Protein AF-A0A9W4JZI4-F1 (afdb_monomer_lite)

Structure (mmCIF, N/CA/C/O backbone):
data_AF-A0A9W4JZI4-F1
#
_entry.id   AF-A0A9W4JZI4-F1
#
loop_
_atom_site.group_PDB
_atom_site.id
_atom_site.type_symbol
_atom_site.label_atom_id
_atom_site.label_alt_id
_atom_site.label_comp_id
_atom_site.label_asym_id
_atom_site.label_entity_id
_atom_site.label_seq_id
_atom_site.pdbx_PDB_ins_code
_atom_site.Cartn_x
_atom_site.Cartn_y
_atom_site.Cartn_z
_atom_site.occupancy
_atom_site.B_iso_or_equiv
_atom_site.auth_seq_id
_atom_site.auth_comp_id
_atom_site.auth_asym_id
_atom_site.auth_atom_id
_atom_site.pdbx_PDB_model_num
ATOM 1 N N . MET A 1 1 ? 18.881 -7.314 -29.184 1.00 77.44 1 MET A N 1
ATOM 2 C CA . MET A 1 1 ? 19.428 -5.938 -29.245 1.00 77.44 1 MET A CA 1
ATOM 3 C C . MET A 1 1 ? 20.879 -6.029 -29.672 1.00 77.44 1 MET A C 1
ATOM 5 O O . MET A 1 1 ? 21.541 -6.970 -29.258 1.00 77.44 1 MET A O 1
ATOM 9 N N . LEU A 1 2 ? 21.345 -5.110 -30.515 1.00 84.25 2 LEU A N 1
ATOM 10 C CA . LEU A 1 2 ? 22.731 -5.062 -30.984 1.00 84.25 2 LEU A CA 1
ATOM 11 C C . LEU A 1 2 ? 23.360 -3.757 -30.515 1.00 84.25 2 LEU A C 1
ATOM 13 O O . LEU A 1 2 ? 22.914 -2.686 -30.924 1.00 84.25 2 LEU A O 1
ATOM 17 N N . THR A 1 3 ? 24.380 -3.853 -29.667 1.00 86.38 3 THR A N 1
ATOM 18 C CA . THR A 1 3 ? 25.113 -2.674 -29.211 1.00 86.38 3 THR A CA 1
ATOM 19 C C . THR A 1 3 ? 26.111 -2.235 -30.276 1.00 86.38 3 THR A C 1
ATOM 21 O O . THR A 1 3 ? 26.924 -3.038 -30.732 1.00 86.38 3 THR A O 1
ATOM 24 N N . ILE A 1 4 ? 26.061 -0.964 -30.666 1.00 88.75 4 ILE A N 1
ATOM 25 C CA . ILE A 1 4 ? 27.005 -0.335 -31.592 1.00 88.75 4 ILE A CA 1
ATOM 26 C C . ILE A 1 4 ? 27.719 0.847 -30.929 1.00 88.75 4 ILE A C 1
ATOM 28 O O . ILE A 1 4 ? 27.282 1.368 -29.897 1.00 88.75 4 ILE A O 1
ATOM 32 N N . SER A 1 5 ? 28.843 1.261 -31.520 1.00 88.19 5 SER A N 1
ATOM 33 C CA . SER A 1 5 ? 29.618 2.401 -31.029 1.00 88.19 5 SER A CA 1
ATOM 34 C C . SER A 1 5 ? 28.787 3.690 -31.057 1.00 88.19 5 SER A C 1
ATOM 36 O O . SER A 1 5 ? 27.890 3.841 -31.890 1.00 88.19 5 SER A O 1
ATOM 38 N N . VAL A 1 6 ? 29.094 4.636 -30.165 1.00 85.12 6 VAL A N 1
ATOM 39 C CA . VAL A 1 6 ? 28.392 5.933 -30.095 1.00 85.12 6 VAL A CA 1
ATOM 40 C C . VAL A 1 6 ? 28.489 6.682 -31.428 1.00 85.12 6 VAL A C 1
ATOM 42 O O . VAL A 1 6 ? 27.505 7.241 -31.903 1.00 85.12 6 VAL A O 1
ATOM 45 N N . ILE A 1 7 ? 29.659 6.635 -32.073 1.00 85.81 7 ILE A N 1
ATOM 46 C CA . ILE A 1 7 ? 29.917 7.305 -33.354 1.00 85.81 7 ILE A CA 1
ATOM 47 C C . ILE A 1 7 ? 29.033 6.720 -34.464 1.00 85.81 7 ILE A C 1
ATOM 49 O O . ILE A 1 7 ? 28.428 7.470 -35.229 1.00 85.81 7 ILE A O 1
ATOM 53 N N . ASP A 1 8 ? 28.936 5.392 -34.546 1.00 85.38 8 ASP A N 1
ATOM 54 C CA . ASP A 1 8 ? 28.124 4.715 -35.564 1.00 85.38 8 ASP A CA 1
ATOM 55 C C . ASP A 1 8 ? 26.621 4.871 -35.297 1.00 85.38 8 ASP A C 1
ATOM 57 O O . ASP A 1 8 ? 25.830 4.940 -36.240 1.00 85.38 8 ASP A O 1
ATOM 61 N N . TYR A 1 9 ? 26.229 4.953 -34.020 1.00 85.00 9 TYR A N 1
ATOM 62 C CA . TYR A 1 9 ? 24.849 5.200 -33.603 1.00 85.00 9 TYR A CA 1
ATOM 63 C C . TYR A 1 9 ? 24.380 6.598 -34.008 1.00 85.00 9 TYR A C 1
ATOM 65 O O . TYR A 1 9 ? 23.347 6.720 -34.662 1.00 85.00 9 TYR A O 1
ATOM 73 N N . ILE A 1 10 ? 25.183 7.627 -33.718 1.00 84.88 10 ILE A N 1
ATOM 74 C CA . ILE A 1 10 ? 24.900 9.016 -34.113 1.00 84.88 10 ILE A CA 1
ATOM 75 C C . ILE A 1 10 ? 24.841 9.146 -35.641 1.00 84.88 10 ILE A C 1
ATOM 77 O O . ILE A 1 10 ? 23.943 9.774 -36.191 1.00 84.88 10 ILE A O 1
ATOM 81 N N . ARG A 1 11 ? 25.761 8.493 -36.362 1.00 85.44 11 ARG A N 1
ATOM 82 C CA . ARG A 1 11 ? 25.791 8.507 -37.837 1.00 85.44 11 ARG A CA 1
ATOM 83 C C . ARG A 1 11 ? 24.707 7.647 -38.494 1.00 85.44 11 ARG A C 1
ATOM 85 O O . ARG A 1 11 ? 24.582 7.688 -39.718 1.00 85.44 11 ARG A O 1
ATOM 92 N N . GLN A 1 12 ? 23.987 6.830 -37.719 1.00 78.38 12 GLN A N 1
ATOM 93 C CA . GLN A 1 12 ? 23.016 5.830 -38.184 1.00 78.38 12 GLN A CA 1
ATOM 94 C C . GLN A 1 12 ? 23.553 4.891 -39.282 1.00 78.38 12 GLN A C 1
ATOM 96 O O . GLN A 1 12 ? 22.800 4.372 -40.109 1.00 78.38 12 GLN A O 1
ATOM 101 N N . LYS A 1 13 ? 24.871 4.659 -39.315 1.00 80.62 13 LYS A N 1
ATOM 102 C CA . LYS A 1 13 ? 25.545 3.857 -40.344 1.00 80.62 13 LYS A CA 1
ATOM 103 C C . LYS A 1 13 ? 26.571 2.947 -39.693 1.00 80.62 13 LYS A C 1
ATOM 105 O O . LYS A 1 13 ? 27.430 3.407 -38.954 1.00 80.62 13 LYS A O 1
ATOM 110 N N . ASN A 1 14 ? 26.515 1.659 -40.019 1.00 84.75 14 ASN A N 1
ATOM 111 C CA . ASN A 1 14 ? 27.492 0.676 -39.565 1.00 84.75 14 ASN A CA 1
ATOM 112 C C . ASN A 1 14 ? 27.746 -0.355 -40.673 1.00 84.75 14 ASN A C 1
ATOM 114 O O . ASN A 1 14 ? 26.808 -0.858 -41.293 1.00 84.75 14 ASN A O 1
ATOM 118 N N . LYS A 1 15 ? 29.020 -0.685 -40.900 1.00 85.81 15 LYS A N 1
ATOM 119 C CA . LYS A 1 15 ? 29.481 -1.630 -41.930 1.00 85.81 15 LYS A CA 1
ATOM 120 C C . LYS A 1 15 ? 28.990 -3.068 -41.707 1.00 85.81 15 LYS A C 1
ATOM 122 O O . LYS A 1 15 ? 28.842 -3.817 -42.669 1.00 85.81 15 LYS A O 1
ATOM 127 N N . TYR A 1 16 ? 28.764 -3.464 -40.457 1.00 84.62 16 TYR A N 1
ATOM 128 C CA . TYR A 1 16 ? 28.444 -4.840 -40.075 1.00 84.62 16 TYR A CA 1
ATOM 129 C C . TYR A 1 16 ? 26.944 -5.081 -39.862 1.00 84.62 16 TYR A C 1
ATOM 131 O O . TYR A 1 16 ? 26.507 -6.225 -39.963 1.00 84.62 16 TYR A O 1
ATOM 139 N N . LEU A 1 17 ? 26.143 -4.029 -39.634 1.00 83.19 17 LEU A N 1
ATOM 140 C CA . LEU A 1 17 ? 24.695 -4.159 -39.409 1.00 83.19 17 LEU A CA 1
ATOM 141 C C . LEU A 1 17 ? 23.952 -4.903 -40.536 1.00 83.19 17 LEU A C 1
ATOM 143 O O . LEU A 1 17 ? 23.153 -5.773 -40.197 1.00 83.19 17 LEU A O 1
ATOM 147 N N . PRO A 1 18 ? 24.209 -4.649 -41.837 1.00 86.06 18 PRO A N 1
ATOM 148 C CA . PRO A 1 18 ? 23.516 -5.364 -42.913 1.00 86.06 18 PRO A CA 1
ATOM 149 C C . PRO A 1 18 ? 23.796 -6.871 -42.909 1.00 86.06 18 PRO A C 1
ATOM 151 O O . PRO A 1 18 ? 22.868 -7.666 -42.994 1.00 86.06 18 PRO A O 1
ATOM 154 N N . LYS A 1 19 ? 25.060 -7.267 -42.709 1.00 87.19 19 LYS A N 1
ATOM 155 C CA . LYS A 1 19 ? 25.464 -8.682 -42.665 1.00 87.19 19 LYS A CA 1
ATOM 156 C C . LYS A 1 19 ? 24.827 -9.421 -41.490 1.00 87.19 19 LYS A C 1
ATOM 158 O O . LYS A 1 19 ? 24.384 -10.554 -41.625 1.00 87.19 19 LYS A O 1
ATOM 163 N N . VAL A 1 20 ? 24.775 -8.766 -40.329 1.00 85.19 20 VAL A N 1
ATOM 164 C CA . VAL A 1 20 ? 24.127 -9.323 -39.135 1.00 85.19 20 VAL A CA 1
ATOM 165 C C . VAL A 1 20 ? 22.612 -9.411 -39.337 1.00 85.19 20 VAL A C 1
ATOM 167 O O . VAL A 1 20 ? 21.998 -10.386 -38.918 1.00 85.19 20 VAL A O 1
ATOM 170 N N . PHE A 1 21 ? 22.002 -8.430 -40.009 1.00 83.38 21 PHE A N 1
ATOM 171 C CA . PHE A 1 21 ? 20.575 -8.449 -40.327 1.00 83.38 21 PHE A CA 1
ATOM 172 C C . PHE A 1 21 ? 20.202 -9.613 -41.254 1.00 83.38 21 PHE A C 1
ATOM 174 O O . PHE A 1 21 ? 19.227 -10.310 -40.984 1.00 83.38 21 PHE A O 1
ATOM 181 N N . GLU A 1 22 ? 20.991 -9.853 -42.304 1.00 86.44 22 GLU A N 1
ATOM 182 C CA . GLU A 1 22 ? 20.818 -11.000 -43.207 1.00 86.44 22 GLU A CA 1
ATOM 183 C C . GLU A 1 22 ? 20.940 -12.327 -42.454 1.00 86.44 22 GLU A C 1
ATOM 185 O O . GLU A 1 22 ? 20.024 -13.145 -42.509 1.00 86.44 22 GLU A O 1
ATOM 190 N N . TRP A 1 23 ? 21.993 -12.489 -41.647 1.00 86.44 23 TRP A N 1
ATOM 191 C CA . TRP A 1 23 ? 22.199 -13.705 -40.860 1.00 86.44 23 TRP A CA 1
ATOM 192 C C . TRP A 1 23 ? 21.035 -13.988 -39.895 1.00 86.44 23 TRP A C 1
ATOM 194 O O . TRP A 1 23 ? 20.547 -15.115 -39.818 1.00 86.44 23 TRP A O 1
ATOM 204 N N . ILE A 1 24 ? 20.536 -12.966 -39.186 1.00 84.56 24 ILE A N 1
ATOM 205 C CA . ILE A 1 24 ? 19.406 -13.107 -38.249 1.00 84.56 24 ILE A CA 1
ATOM 206 C C . ILE A 1 24 ? 18.104 -13.418 -38.995 1.00 84.56 24 ILE A C 1
ATOM 208 O O . ILE A 1 24 ? 17.286 -14.183 -38.485 1.00 84.56 24 ILE A O 1
ATOM 212 N N . LYS A 1 25 ? 17.904 -12.860 -40.194 1.00 82.56 25 LYS A N 1
ATOM 213 C CA . LYS A 1 25 ? 16.729 -13.147 -41.026 1.00 82.56 25 LYS A CA 1
ATOM 214 C C . LYS A 1 25 ? 16.706 -14.605 -41.492 1.00 82.56 25 LYS A C 1
ATOM 216 O O . LYS A 1 25 ? 15.628 -15.187 -41.560 1.00 82.56 25 LYS A O 1
ATOM 221 N N . GLU A 1 26 ? 17.871 -15.181 -41.779 1.00 86.38 26 GLU A N 1
ATOM 222 C CA . GLU A 1 26 ? 18.020 -16.591 -42.157 1.00 86.38 26 GLU A CA 1
ATOM 223 C C . GLU A 1 26 ? 17.846 -17.547 -40.967 1.00 86.38 26 GLU A C 1
ATOM 225 O O . GLU A 1 26 ? 17.191 -18.576 -41.104 1.00 86.38 26 GLU A O 1
ATOM 230 N N . HIS A 1 27 ? 18.391 -17.208 -39.792 1.00 84.94 27 HIS A N 1
ATOM 231 C CA . HIS A 1 27 ? 18.453 -18.122 -38.639 1.00 84.94 27 HIS A CA 1
ATOM 232 C C . HIS A 1 27 ? 17.337 -17.914 -37.601 1.00 84.94 27 HIS A C 1
ATOM 234 O O . HIS A 1 27 ? 17.105 -18.782 -36.762 1.00 84.94 27 HIS A O 1
ATOM 240 N N . SER A 1 28 ? 16.639 -16.776 -37.622 1.00 76.88 28 SER A N 1
ATOM 241 C CA . SER A 1 28 ? 15.538 -16.477 -36.699 1.00 76.88 28 SER A CA 1
ATOM 242 C C . SER A 1 28 ? 14.473 -15.594 -37.355 1.00 76.88 28 SER A C 1
ATOM 244 O O . SER A 1 28 ? 14.460 -14.364 -37.247 1.00 76.88 28 SER A O 1
ATOM 246 N N . THR A 1 29 ? 13.537 -16.235 -38.044 1.00 71.00 29 THR A N 1
ATOM 247 C CA . THR A 1 29 ? 12.400 -15.571 -38.679 1.00 71.00 29 THR A CA 1
ATOM 248 C C . THR A 1 29 ? 11.442 -15.010 -37.621 1.00 71.00 29 THR A C 1
ATOM 250 O O . THR A 1 29 ? 10.775 -15.747 -36.904 1.00 71.00 29 THR A O 1
ATOM 253 N N . GLY A 1 30 ? 11.376 -13.678 -37.518 1.00 70.12 30 GLY A N 1
ATOM 254 C CA . GLY A 1 30 ? 10.410 -12.963 -36.667 1.00 70.12 30 GLY A CA 1
ATOM 255 C C . GLY A 1 30 ? 10.999 -12.181 -35.488 1.00 70.12 30 GLY A C 1
ATOM 256 O O . GLY A 1 30 ? 10.265 -11.446 -34.831 1.00 70.12 30 GLY A O 1
ATOM 257 N N . SER A 1 31 ? 12.307 -12.269 -35.235 1.00 76.56 31 SER A N 1
ATOM 258 C CA . SER A 1 31 ? 12.954 -11.522 -34.147 1.00 76.56 31 SER A CA 1
ATOM 259 C C . SER A 1 31 ? 13.235 -10.062 -34.538 1.00 76.56 31 SER A C 1
ATOM 261 O O . SER A 1 31 ? 13.990 -9.822 -35.484 1.00 76.56 31 SER A O 1
ATOM 263 N N . PRO A 1 32 ? 12.696 -9.057 -33.819 1.00 77.56 32 PRO A N 1
ATOM 264 C CA . PRO A 1 32 ? 12.987 -7.659 -34.110 1.00 77.56 32 PRO A CA 1
ATOM 265 C C . PRO A 1 32 ? 14.428 -7.305 -33.723 1.00 77.56 32 PRO A C 1
ATOM 267 O O . PRO A 1 32 ? 14.872 -7.513 -32.591 1.00 77.56 32 PRO A O 1
ATOM 270 N N . ILE A 1 33 ? 15.158 -6.712 -34.666 1.00 82.94 33 ILE A N 1
ATOM 271 C CA . ILE A 1 33 ? 16.526 -6.240 -34.449 1.00 82.94 33 ILE A CA 1
ATOM 272 C C . ILE A 1 33 ? 16.487 -4.755 -34.099 1.00 82.94 33 ILE A C 1
ATOM 274 O O . ILE A 1 33 ? 15.981 -3.928 -34.854 1.00 82.94 33 ILE A O 1
ATOM 278 N N . LEU A 1 34 ? 17.060 -4.420 -32.947 1.00 85.25 34 LEU A N 1
ATOM 279 C CA . LEU A 1 34 ? 17.169 -3.053 -32.446 1.00 85.25 34 LEU A CA 1
ATOM 280 C C . LEU A 1 34 ? 18.648 -2.709 -32.246 1.00 85.25 34 LEU A C 1
ATOM 282 O O . LEU A 1 34 ? 19.252 -3.247 -31.307 1.00 85.25 34 LEU A O 1
ATOM 286 N N . PRO A 1 35 ? 19.237 -1.872 -33.119 1.00 85.75 35 PRO A N 1
ATOM 287 C CA . PRO A 1 35 ? 20.559 -1.309 -32.894 1.00 85.75 35 PRO A CA 1
ATOM 288 C C . PRO A 1 35 ? 20.467 -0.194 -31.848 1.00 85.75 35 PRO A C 1
ATOM 290 O O . PRO A 1 35 ? 19.638 0.705 -31.977 1.00 85.75 35 PRO A O 1
ATOM 293 N N . VAL A 1 36 ? 21.311 -0.259 -30.822 1.00 87.56 36 VAL A N 1
ATOM 294 C CA . VAL A 1 36 ? 21.390 0.733 -29.738 1.00 87.56 36 VAL A CA 1
ATOM 295 C C . VAL A 1 36 ? 22.835 0.977 -29.338 1.00 87.56 36 VAL A C 1
ATOM 297 O O . VAL A 1 36 ? 23.700 0.167 -29.647 1.00 87.56 36 VAL A O 1
ATOM 300 N N . SER A 1 37 ? 23.124 2.074 -28.646 1.00 89.06 37 SER A N 1
ATOM 301 C CA . SER A 1 37 ? 24.451 2.302 -28.074 1.00 89.06 37 SER A CA 1
ATOM 302 C C . SER A 1 37 ? 24.346 2.413 -26.561 1.00 89.06 37 SER A C 1
ATOM 304 O O . SER A 1 37 ? 23.861 3.413 -26.045 1.00 89.06 37 SER A O 1
ATOM 306 N N . ALA A 1 38 ? 24.797 1.380 -25.846 1.00 88.38 38 ALA A N 1
ATOM 307 C CA . ALA A 1 38 ? 24.735 1.337 -24.385 1.00 88.38 38 ALA A CA 1
ATOM 308 C C . ALA A 1 38 ? 25.496 2.510 -23.746 1.00 88.38 38 ALA A C 1
ATOM 310 O O . ALA A 1 38 ? 24.992 3.135 -22.824 1.00 88.38 38 ALA A O 1
ATOM 311 N N . GLN A 1 39 ? 26.654 2.867 -24.308 1.00 87.38 39 GLN A N 1
ATOM 312 C CA . GLN A 1 39 ? 27.463 3.998 -23.851 1.00 87.38 39 GLN A CA 1
ATOM 313 C C . GLN A 1 39 ? 26.756 5.351 -24.056 1.00 87.38 39 GLN A C 1
ATOM 315 O O . GLN A 1 39 ? 26.938 6.275 -23.267 1.00 87.38 39 GLN A O 1
ATOM 320 N N . PHE A 1 40 ? 25.946 5.481 -25.112 1.00 86.81 40 PHE A N 1
ATOM 321 C CA . PHE A 1 40 ? 25.146 6.685 -25.338 1.00 86.81 40 PHE A CA 1
ATOM 322 C C . PHE A 1 40 ? 24.002 6.795 -24.321 1.00 86.81 40 PHE A C 1
ATOM 324 O O . PHE A 1 40 ? 23.809 7.857 -23.740 1.00 86.81 40 PHE A O 1
ATOM 331 N N . GLU A 1 41 ? 23.291 5.697 -24.051 1.00 86.94 41 GLU A N 1
ATOM 332 C CA . GLU A 1 41 ? 22.214 5.680 -23.048 1.00 86.94 41 GLU A CA 1
ATOM 333 C C . GLU A 1 41 ? 22.737 5.887 -21.620 1.00 86.94 41 GLU A C 1
ATOM 335 O O . GLU A 1 41 ? 22.109 6.579 -20.822 1.00 86.94 41 GLU A O 1
ATOM 340 N N . GLU A 1 42 ? 23.907 5.333 -21.294 1.00 87.75 42 GLU A N 1
ATOM 341 C CA . GLU A 1 42 ? 24.566 5.543 -20.002 1.00 87.75 42 GLU A CA 1
ATOM 342 C C . GLU A 1 42 ? 24.897 7.022 -19.783 1.00 87.75 42 GLU A C 1
ATOM 344 O O . GLU A 1 42 ? 24.570 7.579 -18.736 1.00 87.75 42 GLU A O 1
ATOM 349 N N . ARG A 1 43 ? 25.460 7.690 -20.799 1.00 85.50 43 ARG A N 1
ATOM 350 C CA . ARG A 1 43 ? 25.729 9.133 -20.760 1.00 85.50 43 ARG A CA 1
ATOM 351 C C . ARG A 1 43 ? 24.455 9.943 -20.519 1.00 85.50 43 ARG A C 1
ATOM 353 O O . ARG A 1 43 ? 24.467 10.821 -19.664 1.00 85.50 43 ARG A O 1
ATOM 360 N N . LEU A 1 44 ? 23.367 9.619 -21.222 1.00 83.19 44 LEU A N 1
ATOM 361 C CA . LEU A 1 44 ? 22.073 10.282 -21.031 1.00 83.19 44 LEU A CA 1
ATOM 362 C C . LEU A 1 44 ? 21.507 10.050 -19.623 1.00 83.19 44 LEU A C 1
ATOM 364 O O . LEU A 1 44 ? 20.934 10.961 -19.036 1.00 83.19 44 LEU A O 1
ATOM 368 N N . THR A 1 45 ? 21.698 8.854 -19.062 1.00 84.31 45 THR A N 1
ATOM 369 C CA . THR A 1 45 ? 21.217 8.503 -17.715 1.00 84.31 45 THR A CA 1
ATOM 370 C C . THR A 1 45 ? 22.000 9.238 -16.624 1.00 84.31 45 THR A C 1
ATOM 372 O O . THR A 1 45 ? 21.417 9.700 -15.646 1.00 84.31 45 THR A O 1
ATOM 375 N N . LEU A 1 46 ? 23.316 9.391 -16.800 1.00 85.75 46 LEU A N 1
ATOM 376 C CA . LEU A 1 46 ? 24.196 10.079 -15.849 1.00 85.75 46 LEU A CA 1
ATOM 377 C C . LEU A 1 46 ? 23.914 11.582 -15.731 1.00 85.75 46 LEU A C 1
ATOM 379 O O . LEU A 1 46 ? 24.267 12.179 -14.716 1.00 85.75 46 LEU A O 1
ATOM 383 N N . LEU A 1 47 ? 23.273 12.193 -16.731 1.00 81.56 47 LEU A N 1
ATOM 384 C CA . LEU A 1 47 ? 22.853 13.593 -16.656 1.00 81.56 47 LEU A CA 1
ATOM 385 C C . LEU A 1 47 ? 21.752 13.829 -15.610 1.00 81.56 47 LEU A C 1
ATOM 387 O O . LEU A 1 47 ? 21.605 14.959 -15.153 1.00 81.56 47 LEU A O 1
ATOM 391 N N . GLY A 1 48 ? 20.996 12.795 -15.216 1.00 73.00 48 GLY A N 1
ATOM 392 C CA . GLY A 1 48 ? 20.016 12.834 -14.121 1.00 73.00 48 GLY A CA 1
ATOM 393 C C . GLY A 1 48 ? 18.753 13.674 -14.364 1.00 73.00 48 GLY A C 1
ATOM 394 O O . GLY A 1 48 ? 17.757 13.466 -13.678 1.00 73.00 48 GLY A O 1
ATOM 395 N N . ASP A 1 49 ? 18.768 14.581 -15.343 1.00 82.75 49 ASP A N 1
ATOM 396 C CA . ASP A 1 49 ? 17.640 15.417 -15.752 1.00 82.75 49 ASP A CA 1
ATOM 397 C C . ASP A 1 49 ? 17.148 15.029 -17.159 1.00 82.75 49 ASP A C 1
ATOM 399 O O . ASP A 1 49 ? 17.901 15.063 -18.139 1.00 82.75 49 ASP A O 1
ATOM 403 N N . GLU A 1 50 ? 15.862 14.677 -17.271 1.00 74.88 50 GLU A N 1
ATOM 404 C CA . GLU A 1 50 ? 15.214 14.317 -18.539 1.00 74.88 50 GLU A CA 1
ATOM 405 C C . GLU A 1 50 ? 15.224 15.477 -19.546 1.00 74.88 50 GLU A C 1
ATOM 407 O O . GLU A 1 50 ? 15.341 15.245 -20.755 1.00 74.88 50 GLU A O 1
ATOM 412 N N . ALA A 1 51 ? 15.148 16.728 -19.075 1.00 79.12 51 ALA A N 1
ATOM 413 C CA . ALA A 1 51 ? 15.213 17.897 -19.946 1.00 79.12 51 ALA A CA 1
ATOM 414 C C . ALA A 1 51 ? 16.617 18.052 -20.551 1.00 79.12 51 ALA A C 1
ATOM 416 O O . ALA A 1 51 ? 16.753 18.213 -21.768 1.00 79.12 51 ALA A O 1
ATOM 417 N N . ALA A 1 52 ? 17.659 17.904 -19.729 1.00 78.00 52 ALA A N 1
ATOM 418 C CA . ALA A 1 52 ? 19.050 17.924 -20.171 1.00 78.00 52 ALA A CA 1
ATOM 419 C C . ALA A 1 52 ? 19.370 16.781 -21.153 1.00 78.00 52 ALA A C 1
ATOM 421 O O . ALA A 1 52 ? 20.020 17.008 -22.178 1.00 78.00 52 ALA A O 1
ATOM 422 N N . ALA A 1 53 ? 18.859 15.572 -20.901 1.00 76.94 53 ALA A N 1
ATOM 423 C CA . ALA A 1 53 ? 19.001 14.435 -21.811 1.00 76.94 53 ALA A CA 1
ATOM 424 C C . ALA A 1 53 ? 18.323 14.694 -23.171 1.00 76.94 53 ALA A C 1
ATOM 426 O O . ALA A 1 53 ? 18.875 14.365 -24.227 1.00 76.94 53 ALA A O 1
ATOM 427 N N . LEU A 1 54 ? 17.147 15.333 -23.173 1.00 78.38 54 LEU A N 1
ATOM 428 C CA . LEU A 1 54 ? 16.440 15.699 -24.400 1.00 78.38 54 LEU A CA 1
ATOM 429 C C . LEU A 1 54 ? 17.179 16.793 -25.186 1.00 78.38 54 LEU A C 1
ATOM 431 O O . LEU A 1 54 ? 17.208 16.755 -26.418 1.00 78.38 54 LEU A O 1
ATOM 435 N N . GLU A 1 55 ? 17.792 17.758 -24.502 1.00 80.62 55 GLU A N 1
ATOM 436 C CA . GLU A 1 55 ? 18.644 18.766 -25.135 1.00 80.62 55 GLU A CA 1
ATOM 437 C C . GLU A 1 55 ? 19.913 18.169 -25.738 1.00 80.62 55 GLU A C 1
ATOM 439 O O . GLU A 1 55 ? 20.298 18.540 -26.847 1.00 80.62 55 GLU A O 1
ATOM 444 N N . GLU A 1 56 ? 20.559 17.234 -25.046 1.00 78.81 56 GLU A N 1
ATOM 445 C CA . GLU A 1 56 ? 21.737 16.543 -25.564 1.00 78.81 56 GLU A CA 1
ATOM 446 C C . GLU A 1 56 ? 21.396 15.707 -26.805 1.00 78.81 56 GLU A C 1
ATOM 448 O O . GLU A 1 56 ? 22.099 15.775 -27.817 1.00 78.81 56 GLU A O 1
ATOM 453 N N . CYS A 1 57 ? 20.257 15.011 -26.779 1.00 80.81 57 CYS A N 1
ATOM 454 C CA . CYS A 1 57 ? 19.708 14.322 -27.946 1.00 80.81 57 CYS A CA 1
ATOM 455 C C . CYS A 1 57 ? 19.472 15.282 -29.127 1.00 80.81 57 CYS A C 1
ATOM 457 O O . CYS A 1 57 ? 19.834 14.972 -30.263 1.00 80.81 57 CYS A O 1
ATOM 459 N N . LYS A 1 58 ? 18.916 16.478 -28.873 1.00 83.31 58 LYS A N 1
ATOM 460 C CA . LYS A 1 58 ? 18.716 17.511 -29.907 1.00 83.31 58 LYS A CA 1
ATOM 461 C C . LYS A 1 58 ? 20.042 18.020 -30.479 1.00 83.31 58 LYS A C 1
ATOM 463 O O . LYS A 1 58 ? 20.149 18.154 -31.692 1.00 83.31 58 LYS A O 1
ATOM 468 N N . LYS A 1 59 ? 21.050 18.265 -29.633 1.00 83.62 59 LYS A N 1
ATOM 469 C CA . LYS A 1 59 ? 22.389 18.734 -30.049 1.00 83.62 59 LYS A CA 1
ATOM 470 C C . LYS A 1 59 ? 23.109 17.723 -30.942 1.00 83.62 59 LYS A C 1
ATOM 472 O O . LYS A 1 59 ? 23.830 18.117 -31.849 1.00 83.62 59 LYS A O 1
ATOM 477 N N . LEU A 1 60 ? 22.921 16.433 -30.674 1.00 80.62 60 LEU A N 1
ATOM 478 C CA . LEU A 1 60 ? 23.554 15.335 -31.408 1.00 80.62 60 LEU A CA 1
ATOM 479 C C . LEU A 1 60 ? 22.685 14.796 -32.557 1.00 80.62 60 LEU A C 1
ATOM 481 O O . LEU A 1 60 ? 23.024 13.761 -33.130 1.00 80.62 60 LEU A O 1
ATOM 485 N N . GLU A 1 61 ? 21.554 15.448 -32.858 1.00 80.06 61 GLU A N 1
ATOM 486 C CA . GLU A 1 61 ? 20.566 15.038 -33.874 1.00 80.06 61 GLU A CA 1
ATOM 487 C C . GLU A 1 61 ? 20.150 13.555 -33.771 1.00 80.06 61 GLU A C 1
ATOM 489 O O . GLU A 1 61 ? 19.769 12.907 -34.746 1.00 80.06 61 GLU A O 1
ATOM 494 N N . THR A 1 62 ? 20.214 12.997 -32.562 1.00 78.12 62 THR A N 1
ATOM 495 C CA . THR A 1 62 ? 20.048 11.567 -32.293 1.00 78.12 62 THR A CA 1
ATOM 496 C C . THR A 1 62 ? 19.014 11.375 -31.193 1.00 78.12 62 THR A C 1
ATOM 498 O O . THR A 1 62 ? 18.891 12.190 -30.287 1.00 78.12 62 THR A O 1
ATOM 501 N N . LYS A 1 63 ? 18.231 10.296 -31.264 1.00 79.31 63 LYS A N 1
ATOM 502 C CA . LYS A 1 63 ? 17.214 9.968 -30.255 1.00 79.31 63 LYS A CA 1
ATOM 503 C C . LYS A 1 63 ? 17.702 8.827 -29.366 1.00 79.31 63 LYS A C 1
ATOM 505 O O . LYS A 1 63 ? 18.387 7.922 -29.851 1.00 79.31 63 LYS A O 1
ATOM 510 N N . SER A 1 64 ? 17.289 8.833 -28.100 1.00 83.44 64 SER A N 1
ATOM 511 C CA . SER A 1 64 ? 17.432 7.655 -27.239 1.00 83.44 64 SER A CA 1
ATOM 512 C C . SER A 1 64 ? 16.738 6.448 -27.883 1.00 83.44 64 SER A C 1
ATOM 514 O O . SER A 1 64 ? 15.629 6.542 -28.424 1.00 83.44 64 SER A O 1
ATOM 516 N N . GLY A 1 65 ? 17.416 5.308 -27.848 1.00 82.94 65 GLY A N 1
ATOM 517 C CA . GLY A 1 65 ? 16.909 4.018 -28.289 1.00 82.94 65 GLY A CA 1
ATOM 518 C C . GLY A 1 65 ? 15.985 3.363 -27.262 1.00 82.94 65 GLY A C 1
ATOM 519 O O . GLY A 1 65 ? 15.207 2.483 -27.640 1.00 82.94 65 GLY A O 1
ATOM 520 N N . LEU A 1 66 ? 16.009 3.799 -25.993 1.00 84.25 66 LEU A N 1
ATOM 521 C CA . LEU A 1 66 ? 15.240 3.189 -24.901 1.00 84.25 66 LEU A CA 1
ATOM 522 C C . LEU A 1 66 ? 13.719 3.196 -25.143 1.00 84.25 66 LEU A C 1
ATOM 524 O O . LEU A 1 66 ? 13.120 2.121 -25.052 1.00 84.25 66 LEU A O 1
ATOM 528 N N . PRO A 1 67 ? 13.064 4.307 -25.550 1.00 86.12 67 PRO A N 1
ATOM 529 C CA . PRO A 1 67 ? 11.620 4.294 -25.817 1.00 86.12 67 PRO A CA 1
ATOM 530 C C . PRO A 1 67 ? 11.223 3.297 -26.916 1.00 86.12 67 PRO A C 1
ATOM 532 O O . PRO A 1 67 ? 10.190 2.620 -26.840 1.00 86.12 67 PRO A O 1
ATOM 535 N N . LYS A 1 68 ? 12.078 3.156 -27.938 1.00 85.81 68 LYS A N 1
ATOM 536 C CA . LYS A 1 68 ? 11.868 2.215 -29.042 1.00 85.81 68 LYS A CA 1
ATOM 537 C C . LYS A 1 68 ? 12.053 0.770 -28.582 1.00 85.81 68 LYS A C 1
ATOM 539 O O . LYS A 1 68 ? 11.263 -0.089 -28.979 1.00 85.81 68 LYS A O 1
ATOM 544 N N . ILE A 1 69 ? 13.047 0.505 -27.730 1.00 88.62 69 ILE A N 1
ATOM 545 C CA . ILE A 1 69 ? 13.244 -0.806 -27.102 1.00 88.62 69 ILE A CA 1
ATOM 546 C C . ILE A 1 69 ? 12.001 -1.197 -26.306 1.00 88.62 69 ILE A C 1
ATOM 548 O O . ILE A 1 69 ? 11.453 -2.269 -26.549 1.00 88.62 69 ILE A O 1
ATOM 552 N N . ILE A 1 70 ? 11.527 -0.323 -25.415 1.00 88.06 70 ILE A N 1
ATOM 553 C CA . ILE A 1 70 ? 10.382 -0.597 -24.537 1.00 88.06 70 ILE A CA 1
ATOM 554 C C . ILE A 1 70 ? 9.146 -0.955 -25.369 1.00 88.06 70 ILE A C 1
ATOM 556 O O . ILE A 1 70 ? 8.526 -1.996 -25.149 1.00 88.06 70 ILE A O 1
ATOM 560 N N . THR A 1 71 ? 8.824 -0.146 -26.380 1.00 86.06 71 THR A N 1
ATOM 561 C CA . THR A 1 71 ? 7.648 -0.370 -27.239 1.00 86.06 71 THR A CA 1
ATOM 562 C C . THR A 1 71 ? 7.747 -1.689 -28.014 1.00 86.06 71 THR A C 1
ATOM 564 O O . THR A 1 71 ? 6.789 -2.463 -28.095 1.00 86.06 71 THR A O 1
ATOM 567 N N . THR A 1 72 ? 8.932 -1.989 -28.549 1.00 87.94 72 THR A N 1
ATOM 568 C CA . THR A 1 72 ? 9.166 -3.211 -29.329 1.00 87.94 72 THR A CA 1
ATOM 569 C C . THR A 1 72 ? 9.141 -4.456 -28.445 1.00 87.94 72 THR A C 1
ATOM 571 O O . THR A 1 72 ? 8.531 -5.453 -28.818 1.00 87.94 72 THR A O 1
ATOM 574 N N . MET A 1 73 ? 9.748 -4.404 -27.255 1.00 87.81 73 MET A N 1
ATOM 575 C CA . MET A 1 73 ? 9.725 -5.500 -26.282 1.00 87.81 73 MET A CA 1
ATOM 576 C C . MET A 1 73 ? 8.309 -5.804 -25.809 1.00 87.81 73 MET A C 1
ATOM 578 O O . MET A 1 73 ? 7.909 -6.965 -25.778 1.00 87.81 73 MET A O 1
ATOM 582 N N . ARG A 1 74 ? 7.524 -4.769 -25.488 1.00 88.75 74 ARG A N 1
ATOM 583 C CA . ARG A 1 74 ? 6.118 -4.933 -25.098 1.00 88.75 74 ARG A CA 1
ATOM 584 C C . ARG A 1 74 ? 5.301 -5.584 -26.210 1.00 88.75 74 ARG A C 1
ATOM 586 O O . ARG A 1 74 ? 4.509 -6.481 -25.937 1.00 88.75 74 ARG A O 1
ATOM 593 N N . THR A 1 75 ? 5.556 -5.196 -27.459 1.00 86.75 75 THR A N 1
ATOM 594 C CA . THR A 1 75 ? 4.923 -5.814 -28.631 1.00 86.75 75 THR A CA 1
ATOM 595 C C . THR A 1 75 ? 5.341 -7.277 -28.791 1.00 86.75 75 THR A C 1
ATOM 597 O O . THR A 1 75 ? 4.477 -8.130 -2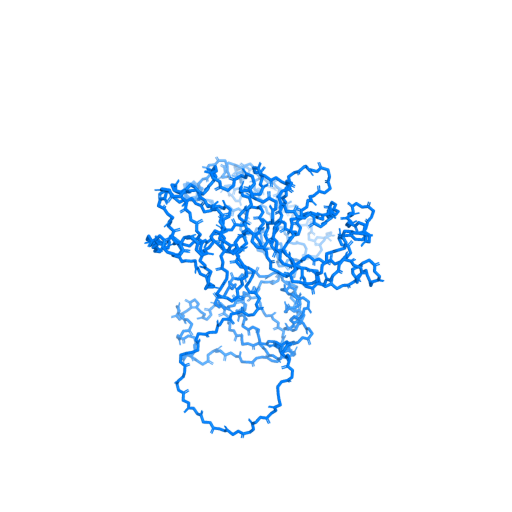8.956 1.00 86.75 75 THR A O 1
ATOM 600 N N . ALA A 1 76 ? 6.635 -7.589 -28.670 1.00 87.12 76 ALA A N 1
ATOM 601 C CA . ALA A 1 76 ? 7.157 -8.953 -28.780 1.00 87.12 76 ALA A CA 1
ATOM 602 C C . ALA A 1 76 ? 6.622 -9.890 -27.681 1.00 87.12 76 ALA A C 1
ATOM 604 O O . ALA A 1 76 ? 6.373 -11.064 -27.934 1.00 87.12 76 ALA A O 1
ATOM 605 N N . LEU A 1 77 ? 6.404 -9.366 -26.472 1.00 88.81 77 LEU A N 1
ATOM 606 C CA . LEU A 1 77 ? 5.828 -10.107 -25.345 1.00 88.81 77 LEU A CA 1
ATOM 607 C C . LEU A 1 77 ? 4.290 -10.152 -25.363 1.00 88.81 77 LEU A C 1
ATOM 609 O O . LEU A 1 77 ? 3.692 -10.715 -24.444 1.00 88.81 77 LEU A O 1
ATOM 613 N N . ASN A 1 78 ? 3.644 -9.576 -26.385 1.00 88.88 78 ASN A N 1
ATOM 614 C CA . ASN A 1 78 ? 2.190 -9.428 -26.476 1.00 88.88 78 ASN A CA 1
ATOM 615 C C . ASN A 1 78 ? 1.574 -8.788 -25.222 1.00 88.88 78 ASN A C 1
ATOM 617 O O . ASN A 1 78 ? 0.512 -9.206 -24.763 1.00 88.88 78 ASN A O 1
ATOM 621 N N . LEU A 1 79 ? 2.237 -7.774 -24.668 1.00 89.56 79 LEU A N 1
ATOM 622 C CA . LEU A 1 79 ? 1.739 -7.014 -23.528 1.00 89.56 79 LEU A CA 1
ATOM 623 C C . LEU A 1 79 ? 0.890 -5.835 -24.011 1.00 89.56 79 LEU A C 1
ATOM 625 O O . LEU A 1 79 ? 1.258 -5.134 -24.954 1.00 89.56 79 LEU A O 1
ATOM 629 N N . ALA A 1 80 ? -0.231 -5.623 -23.338 1.00 89.00 80 ALA A N 1
ATOM 630 C CA . ALA A 1 80 ? -1.092 -4.458 -23.452 1.00 89.00 80 ALA A CA 1
ATOM 631 C C . ALA A 1 80 ? -1.204 -3.782 -22.080 1.00 89.00 80 ALA A C 1
ATOM 633 O O . ALA A 1 80 ? -1.038 -4.422 -21.038 1.00 89.00 80 ALA A O 1
ATOM 634 N N . SER A 1 81 ? -1.442 -2.480 -22.080 1.00 89.88 81 SER A N 1
ATOM 635 C CA . SER A 1 81 ? -1.755 -1.702 -20.890 1.00 89.88 81 SER A CA 1
ATOM 636 C C . SER A 1 81 ? -3.205 -1.269 -20.924 1.00 89.88 81 SER A C 1
ATOM 638 O O . SER A 1 81 ? -3.680 -0.804 -21.954 1.00 89.88 81 SER A O 1
ATOM 640 N N . PHE A 1 82 ? -3.870 -1.341 -19.782 1.00 92.12 82 PHE A N 1
ATOM 641 C CA . PHE A 1 82 ? -5.140 -0.661 -19.572 1.00 92.12 82 PHE A CA 1
ATOM 642 C C . PHE A 1 82 ? -5.041 0.196 -18.311 1.00 92.12 82 PHE A C 1
ATOM 644 O O . PHE A 1 82 ? -4.170 -0.016 -17.461 1.00 92.12 82 PHE A O 1
ATOM 651 N N . PHE A 1 83 ? -5.917 1.180 -18.204 1.00 91.38 83 PHE A N 1
ATOM 652 C CA . PHE A 1 83 ? -5.958 2.127 -17.102 1.00 91.38 83 PHE A CA 1
ATOM 653 C C . PHE A 1 83 ? -7.265 1.961 -16.343 1.00 91.38 83 PHE A C 1
ATOM 655 O O . PHE A 1 83 ? -8.317 1.768 -16.951 1.00 91.38 83 PHE A O 1
ATOM 662 N N . THR A 1 84 ? -7.219 2.045 -15.020 1.00 88.81 84 THR A N 1
ATOM 663 C CA . THR A 1 84 ? -8.436 2.202 -14.224 1.00 88.81 84 THR A CA 1
ATOM 664 C C . THR A 1 84 ? -8.808 3.672 -14.112 1.00 88.81 84 THR A C 1
ATOM 666 O O . THR A 1 84 ? -7.938 4.525 -13.956 1.00 88.81 84 THR A O 1
ATOM 669 N N . THR A 1 85 ? -10.102 3.965 -14.200 1.00 76.88 85 THR A N 1
ATOM 670 C CA . THR A 1 85 ? -10.673 5.271 -13.830 1.00 76.88 85 THR A CA 1
ATOM 671 C C . THR A 1 85 ? -11.582 5.082 -12.614 1.00 76.88 85 THR A C 1
ATOM 673 O O . THR A 1 85 ? -12.235 4.043 -12.497 1.00 76.88 85 THR A O 1
ATOM 676 N N . GLY A 1 86 ? -11.581 6.040 -11.686 1.00 71.25 86 GLY A N 1
ATOM 677 C CA . GLY A 1 86 ? -12.300 5.994 -10.410 1.00 71.25 86 GLY A CA 1
ATOM 678 C C . GLY A 1 86 ? -11.816 7.084 -9.447 1.00 71.25 86 GLY A C 1
ATOM 679 O O . GLY A 1 86 ? -10.760 7.671 -9.668 1.00 71.25 86 GLY A O 1
ATOM 680 N N . GLU A 1 87 ? -12.586 7.361 -8.391 1.00 59.75 87 GLU A N 1
ATOM 681 C CA . GLU A 1 87 ? -12.252 8.415 -7.415 1.00 59.75 87 GLU A CA 1
ATOM 682 C C . GLU A 1 87 ? -11.050 8.047 -6.521 1.00 59.75 87 GLU A C 1
ATOM 684 O O . GLU A 1 87 ? -10.308 8.939 -6.116 1.00 59.75 87 GLU A O 1
ATOM 689 N N . ASP A 1 88 ? -10.816 6.752 -6.264 1.00 55.34 88 ASP A N 1
ATOM 690 C CA . ASP A 1 88 ? -9.770 6.291 -5.336 1.00 55.34 88 ASP A CA 1
ATOM 691 C C . ASP A 1 88 ? -8.459 5.826 -5.992 1.00 55.34 88 ASP A C 1
ATOM 693 O O . ASP A 1 88 ? -7.388 6.099 -5.449 1.00 55.34 88 ASP A O 1
ATOM 697 N N . GLU A 1 89 ? -8.495 5.121 -7.134 1.00 61.53 89 GLU A N 1
ATOM 698 C CA . GLU A 1 89 ? -7.279 4.547 -7.740 1.00 61.53 89 GLU A CA 1
ATOM 699 C C . GLU A 1 89 ? -7.263 4.625 -9.277 1.00 61.53 89 GLU A C 1
ATOM 701 O O . GLU A 1 89 ? -7.841 3.800 -9.996 1.00 61.53 89 GLU A O 1
ATOM 706 N N . VAL A 1 90 ? -6.509 5.602 -9.789 1.00 81.00 90 VAL A N 1
ATOM 707 C CA . VAL A 1 90 ? -6.135 5.700 -11.206 1.00 81.00 90 VAL A CA 1
ATOM 708 C C . VAL A 1 90 ? -4.752 5.089 -11.379 1.00 81.00 90 VAL A C 1
ATOM 710 O O . VAL A 1 90 ? -3.742 5.669 -10.976 1.00 81.00 90 VAL A O 1
ATOM 713 N N . ARG A 1 91 ? -4.693 3.894 -11.972 1.00 84.56 91 ARG A N 1
ATOM 714 C CA . ARG A 1 91 ? -3.440 3.158 -12.156 1.00 84.56 91 ARG A CA 1
ATOM 715 C C . ARG A 1 91 ? -3.378 2.468 -13.513 1.00 84.56 91 ARG A C 1
ATOM 717 O O . ARG A 1 91 ? -4.388 2.037 -14.065 1.00 84.56 91 ARG A O 1
ATOM 724 N N . GLN A 1 92 ? -2.162 2.345 -14.041 1.00 90.38 92 GLN A N 1
ATOM 725 C CA . GLN A 1 92 ? -1.865 1.523 -15.210 1.00 90.38 92 GLN A CA 1
ATOM 726 C C . GLN A 1 92 ? -1.614 0.068 -14.793 1.00 90.38 92 GLN A C 1
ATOM 728 O O . GLN A 1 92 ? -0.739 -0.215 -13.971 1.00 90.38 92 GLN A O 1
ATOM 733 N N . TRP A 1 93 ? -2.303 -0.858 -15.451 1.00 90.12 93 TRP A N 1
ATOM 734 C CA . TRP A 1 93 ? -2.131 -2.298 -15.291 1.00 90.12 93 TRP A CA 1
ATOM 735 C C . TRP A 1 93 ? -1.603 -2.910 -16.584 1.00 90.12 93 TRP A C 1
ATOM 737 O O . TRP A 1 93 ? -1.925 -2.455 -17.681 1.00 90.12 93 TRP A O 1
ATOM 747 N N . THR A 1 94 ? -0.758 -3.935 -16.466 1.00 89.75 94 THR A N 1
ATOM 748 C CA . THR A 1 94 ? -0.190 -4.636 -17.626 1.00 89.75 94 THR A CA 1
ATOM 749 C C . THR A 1 94 ? -0.824 -6.015 -17.756 1.00 89.75 94 THR A C 1
ATOM 751 O O . THR A 1 94 ? -0.801 -6.802 -16.814 1.00 89.75 94 THR A O 1
ATOM 754 N N . ILE A 1 95 ? -1.355 -6.313 -18.938 1.00 92.50 95 ILE A N 1
ATOM 755 C CA . ILE A 1 95 ? -2.024 -7.569 -19.289 1.00 92.50 95 ILE A CA 1
ATOM 756 C C . ILE A 1 95 ? -1.433 -8.146 -20.574 1.00 92.50 95 ILE A C 1
ATOM 758 O O . ILE A 1 95 ? -0.712 -7.468 -21.303 1.00 92.50 95 ILE A O 1
ATOM 762 N N . ARG A 1 96 ? -1.734 -9.408 -20.881 1.00 89.88 96 ARG A N 1
ATOM 763 C CA . ARG A 1 96 ? -1.472 -9.960 -22.216 1.00 89.88 96 ARG A CA 1
ATOM 764 C C . ARG A 1 96 ? -2.606 -9.590 -23.172 1.00 89.88 96 ARG A C 1
ATOM 766 O O . ARG A 1 96 ? -3.765 -9.519 -22.767 1.00 89.88 96 ARG A O 1
ATOM 773 N N . LYS A 1 97 ? -2.277 -9.385 -24.446 1.00 89.12 97 LYS A N 1
ATOM 774 C CA . LYS A 1 97 ? -3.260 -9.163 -25.514 1.00 89.12 97 LYS A CA 1
ATOM 775 C C . LYS A 1 97 ? -4.206 -10.362 -25.616 1.00 89.12 97 LYS A C 1
ATOM 777 O O . LYS A 1 97 ? -3.761 -11.505 -25.533 1.00 89.12 97 LYS A O 1
ATOM 782 N N . GLY A 1 98 ? -5.498 -10.093 -25.803 1.00 87.00 98 GLY A N 1
ATOM 783 C CA . GLY A 1 98 ? -6.530 -11.131 -25.902 1.00 87.00 98 GLY A CA 1
ATOM 784 C C . GLY A 1 98 ? -7.166 -11.541 -24.568 1.00 87.00 98 GLY A C 1
ATOM 785 O O . GLY A 1 98 ? -8.010 -12.435 -24.553 1.00 87.00 98 GLY A O 1
ATOM 786 N N . ILE A 1 99 ? -6.792 -10.907 -23.452 1.00 90.12 99 ILE A N 1
ATOM 787 C CA . ILE A 1 99 ? -7.422 -11.160 -22.151 1.00 90.12 99 ILE A CA 1
ATOM 788 C C . ILE A 1 99 ? -8.824 -10.533 -22.103 1.00 90.12 99 ILE A C 1
ATOM 790 O O . ILE A 1 99 ? -9.037 -9.393 -22.521 1.00 90.12 99 ILE A O 1
ATOM 794 N N . LYS A 1 100 ? -9.790 -11.296 -21.576 1.00 92.31 100 LYS A N 1
ATOM 795 C CA . LYS A 1 100 ? -11.167 -10.835 -21.356 1.00 92.31 100 LYS A CA 1
ATOM 796 C C . LYS A 1 100 ? -11.259 -9.885 -20.157 1.00 92.31 100 LYS A C 1
ATOM 798 O O . LYS A 1 100 ? -10.499 -10.016 -19.200 1.00 92.31 100 LYS A O 1
ATOM 803 N N . ALA A 1 101 ? -12.254 -9.003 -20.158 1.00 89.56 101 ALA A N 1
ATOM 804 C CA . ALA A 1 101 ? -12.479 -8.007 -19.111 1.00 89.56 101 ALA A CA 1
ATOM 805 C C . ALA A 1 101 ? -12.530 -8.572 -17.671 1.00 89.56 101 ALA A C 1
ATOM 807 O O . ALA A 1 101 ? -11.904 -7.966 -16.804 1.00 89.56 101 ALA A O 1
ATOM 808 N N . PRO A 1 102 ? -13.160 -9.734 -17.381 1.00 90.31 102 PRO A N 1
ATOM 809 C CA . PRO A 1 102 ? -13.142 -10.307 -16.030 1.00 90.31 102 PRO A CA 1
ATOM 810 C C . PRO A 1 102 ? -11.740 -10.736 -15.576 1.00 90.31 102 PRO A C 1
ATOM 812 O O . PRO A 1 102 ? -11.339 -10.460 -14.452 1.00 90.31 102 PRO A O 1
ATOM 815 N N . ALA A 1 103 ? -10.963 -11.353 -16.468 1.00 89.62 103 ALA A N 1
ATOM 816 C CA . ALA A 1 103 ? -9.596 -11.771 -16.163 1.00 89.62 103 ALA A CA 1
ATOM 817 C C . ALA A 1 103 ? -8.650 -10.562 -16.034 1.00 89.62 103 ALA A C 1
ATOM 819 O O . ALA A 1 103 ? -7.746 -10.571 -15.204 1.00 89.62 103 ALA A O 1
ATOM 820 N N . ALA A 1 104 ? -8.883 -9.488 -16.800 1.00 89.12 104 ALA A N 1
ATOM 821 C CA . ALA A 1 104 ? -8.186 -8.216 -16.606 1.00 89.12 104 ALA A CA 1
ATOM 822 C C . ALA A 1 104 ? -8.527 -7.582 -15.243 1.00 89.12 104 ALA A C 1
ATOM 824 O O . ALA A 1 104 ? -7.638 -7.054 -14.580 1.00 89.12 104 ALA A O 1
ATOM 825 N N . ALA A 1 105 ? -9.779 -7.699 -14.788 1.00 88.88 105 ALA A N 1
ATOM 826 C CA . ALA A 1 105 ? -10.195 -7.283 -13.450 1.00 88.88 105 ALA A CA 1
ATOM 827 C C . ALA A 1 105 ? -9.486 -8.088 -12.342 1.00 88.88 105 ALA A C 1
ATOM 829 O O . ALA A 1 105 ? -9.084 -7.520 -11.329 1.00 88.88 105 ALA A O 1
ATOM 830 N N . GLY A 1 106 ? -9.250 -9.384 -12.569 1.00 87.38 106 GLY A N 1
ATOM 831 C CA . GLY A 1 106 ? -8.492 -10.258 -11.665 1.00 87.38 106 GLY A CA 1
ATOM 832 C C . GLY A 1 106 ? -7.046 -9.824 -11.425 1.00 87.38 106 GLY A C 1
ATOM 833 O O . GLY A 1 106 ? -6.521 -10.023 -10.330 1.00 87.38 106 GLY A O 1
ATOM 834 N N . VAL A 1 107 ? -6.415 -9.176 -12.413 1.00 87.25 107 VAL A N 1
ATOM 835 C CA .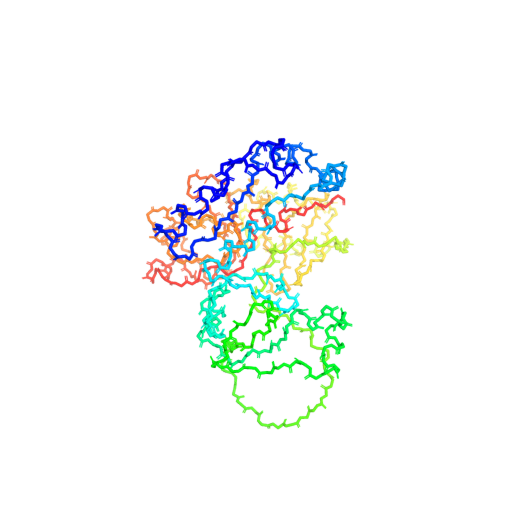 VAL A 1 107 ? -5.056 -8.614 -12.283 1.00 87.25 107 VAL A CA 1
ATOM 836 C C . VAL A 1 107 ? -5.013 -7.453 -11.284 1.00 87.25 107 VAL A C 1
ATOM 838 O O . VAL A 1 107 ? -3.980 -7.238 -10.654 1.00 87.25 107 VAL A O 1
ATOM 841 N N . ILE A 1 108 ? -6.129 -6.740 -11.112 1.00 86.94 108 ILE A N 1
ATOM 842 C CA . ILE A 1 108 ? -6.282 -5.696 -10.092 1.00 86.94 108 ILE A CA 1
ATOM 843 C C . ILE A 1 108 ? -6.499 -6.355 -8.730 1.00 86.94 108 ILE A C 1
ATOM 845 O O . ILE A 1 108 ? -5.761 -6.096 -7.782 1.00 86.94 108 ILE A O 1
ATOM 849 N N . HIS A 1 109 ? -7.508 -7.228 -8.639 1.00 84.12 109 HIS A N 1
ATOM 850 C CA . HIS A 1 109 ? -7.790 -8.018 -7.446 1.00 84.12 109 HIS A CA 1
ATOM 851 C C . HIS A 1 109 ? -8.617 -9.261 -7.790 1.00 84.12 109 HIS A C 1
ATOM 853 O O . HIS A 1 109 ? -9.563 -9.193 -8.575 1.00 84.12 109 HIS A O 1
ATOM 859 N N . THR A 1 110 ? -8.327 -10.390 -7.138 1.00 82.81 110 THR A N 1
ATOM 860 C CA . THR A 1 110 ? -8.996 -11.678 -7.420 1.00 82.81 110 THR A CA 1
ATOM 861 C C . THR A 1 110 ? -10.509 -11.678 -7.166 1.00 82.81 110 THR A C 1
ATOM 863 O O . THR A 1 110 ? -11.232 -12.471 -7.770 1.00 82.81 110 THR A O 1
ATOM 866 N N . ASP A 1 111 ? -11.015 -10.778 -6.318 1.00 83.25 111 ASP A N 1
ATOM 867 C CA . ASP A 1 111 ? -12.460 -10.643 -6.089 1.00 83.25 111 ASP A CA 1
ATOM 868 C C . ASP A 1 111 ? -13.176 -9.972 -7.262 1.00 83.25 111 ASP A C 1
ATOM 870 O O . ASP A 1 111 ? -14.272 -10.403 -7.618 1.00 83.25 111 ASP A O 1
ATOM 874 N N . PHE A 1 112 ? -12.542 -9.003 -7.934 1.00 85.25 112 PHE A N 1
ATOM 875 C CA . PHE A 1 112 ? -13.148 -8.324 -9.081 1.00 85.25 112 PHE A CA 1
ATOM 876 C C . PHE A 1 112 ? -13.384 -9.259 -10.266 1.00 85.25 112 PHE A C 1
ATOM 878 O O . PHE A 1 112 ? -14.310 -9.032 -11.037 1.00 85.25 112 PHE A O 1
ATOM 885 N N . GLU A 1 113 ? -12.589 -10.320 -10.408 1.00 87.12 113 GLU A N 1
ATOM 886 C CA . GLU A 1 113 ? -12.815 -11.356 -11.420 1.00 87.12 113 GLU A CA 1
ATOM 887 C C . GLU A 1 113 ? -14.070 -12.186 -11.119 1.00 87.12 113 GLU A C 1
ATOM 889 O O . GLU A 1 113 ? -14.859 -12.479 -12.021 1.00 87.12 113 GLU A O 1
ATOM 894 N N . LYS A 1 114 ? -14.287 -12.532 -9.843 1.00 84.12 114 LYS A N 1
ATOM 895 C CA . LYS A 1 114 ? -15.417 -13.364 -9.401 1.00 84.12 114 LYS A CA 1
ATOM 896 C C . LYS A 1 114 ? -16.734 -12.598 -9.415 1.00 84.12 114 LYS A C 1
ATOM 898 O O . LYS A 1 114 ? -17.752 -13.148 -9.833 1.00 84.12 114 LYS A O 1
ATOM 903 N N . THR A 1 115 ? -16.718 -11.342 -8.976 1.00 85.62 115 THR A N 1
ATOM 904 C CA . THR A 1 115 ? -17.913 -10.495 -8.864 1.00 85.62 115 THR A CA 1
ATOM 905 C C . THR A 1 115 ? -18.093 -9.552 -10.055 1.00 85.62 115 THR A C 1
ATOM 907 O O . THR A 1 115 ? -18.913 -8.637 -9.997 1.00 85.62 115 THR A O 1
ATOM 910 N N . PHE A 1 116 ? -17.372 -9.767 -11.164 1.00 88.81 116 PHE A N 1
ATOM 911 C CA . PHE A 1 116 ? -17.476 -8.936 -12.365 1.00 88.81 116 PHE A CA 1
ATOM 912 C C . PHE A 1 116 ? -18.905 -8.921 -12.932 1.00 88.81 116 PHE A C 1
ATOM 914 O O . PHE A 1 116 ? -19.432 -9.957 -13.360 1.00 88.81 116 PHE A O 1
ATOM 921 N N . ILE A 1 117 ? -19.498 -7.729 -13.030 1.00 88.12 117 ILE A N 1
ATOM 922 C CA . ILE A 1 117 ? -20.802 -7.518 -13.671 1.00 88.12 117 ILE A CA 1
ATOM 923 C C . ILE A 1 117 ? -20.591 -6.959 -15.079 1.00 88.12 117 ILE A C 1
ATOM 925 O O . ILE A 1 117 ? -20.987 -7.573 -16.070 1.00 88.12 117 ILE A O 1
ATOM 929 N N . GLN A 1 118 ? -19.965 -5.787 -15.166 1.00 89.62 118 GLN A N 1
ATOM 930 C CA . GLN A 1 118 ? -19.746 -5.056 -16.413 1.00 89.62 118 GLN A CA 1
ATOM 931 C C . GLN A 1 118 ? -18.589 -4.069 -16.251 1.00 89.62 118 GLN A C 1
ATOM 933 O O . GLN A 1 118 ? -18.293 -3.632 -15.144 1.00 89.62 118 GLN A O 1
ATOM 938 N N . ALA A 1 119 ? -17.981 -3.657 -17.355 1.00 89.62 119 ALA A N 1
ATOM 939 C CA . ALA A 1 119 ? -17.011 -2.572 -17.379 1.00 89.62 119 ALA A CA 1
ATOM 940 C C . ALA A 1 119 ? -17.513 -1.451 -18.286 1.00 89.62 119 ALA A C 1
ATOM 942 O O . ALA A 1 119 ? -18.067 -1.700 -19.356 1.00 89.62 119 ALA A O 1
ATOM 943 N N . VAL A 1 120 ? -17.320 -0.208 -17.866 1.00 89.44 120 VAL A N 1
ATOM 944 C CA . VAL A 1 120 ? -17.444 0.942 -18.759 1.00 89.44 120 VAL A CA 1
ATOM 945 C C . VAL A 1 120 ? -16.060 1.193 -19.345 1.00 89.44 120 VAL A C 1
ATOM 947 O O . VAL A 1 120 ? -15.112 1.387 -18.593 1.00 89.44 120 VAL A O 1
ATOM 950 N N . ALA A 1 121 ? -15.949 1.131 -20.666 1.00 90.56 121 ALA A N 1
ATOM 951 C CA . ALA A 1 121 ? -14.699 1.178 -21.403 1.00 90.56 121 ALA A CA 1
ATOM 952 C C . ALA A 1 121 ? -14.701 2.334 -22.404 1.00 90.56 121 ALA A C 1
ATOM 954 O O . ALA A 1 121 ? -15.686 2.554 -23.116 1.00 90.56 121 ALA A O 1
ATOM 955 N N . TYR A 1 122 ? -13.587 3.048 -22.481 1.00 89.69 122 TYR A N 1
ATOM 956 C CA . TYR A 1 122 ? -13.294 4.001 -23.546 1.00 89.69 122 TYR A CA 1
ATOM 957 C C . TYR A 1 122 ? -11.781 4.062 -23.769 1.00 89.69 122 TYR A C 1
ATOM 959 O O . TYR A 1 122 ? -11.008 3.792 -22.857 1.00 89.69 122 TYR A O 1
ATOM 967 N N . ASN A 1 123 ? -11.337 4.385 -24.981 1.00 89.75 123 ASN A N 1
ATOM 968 C CA . ASN A 1 123 ? -9.914 4.336 -25.311 1.00 89.75 123 ASN A CA 1
ATOM 969 C C . ASN A 1 123 ? -9.204 5.670 -25.022 1.00 89.75 123 ASN A C 1
ATOM 971 O O . ASN A 1 123 ? -9.759 6.746 -25.260 1.00 89.75 123 ASN A O 1
ATOM 975 N N . TYR A 1 124 ? -7.949 5.605 -24.579 1.00 87.94 124 TYR A N 1
ATOM 976 C CA . TYR A 1 124 ? -7.124 6.780 -24.295 1.00 87.94 124 TYR A CA 1
ATOM 977 C C . TYR A 1 124 ? -6.951 7.709 -25.507 1.00 87.94 124 TYR A C 1
ATOM 979 O O . TYR A 1 124 ? -6.938 8.927 -25.342 1.00 87.94 124 TYR A O 1
ATOM 987 N N . SER A 1 125 ? -6.883 7.177 -26.732 1.00 86.81 125 SER A N 1
ATOM 988 C CA . SER A 1 125 ? -6.796 8.000 -27.950 1.00 86.81 125 SER A CA 1
ATOM 989 C C . SER A 1 125 ? -7.987 8.949 -28.086 1.00 86.81 125 SER A C 1
ATOM 991 O O . SER A 1 125 ? -7.819 10.109 -28.448 1.00 86.81 125 SER A O 1
ATOM 993 N N . VAL A 1 126 ? -9.182 8.484 -27.715 1.00 84.38 126 VAL A N 1
ATOM 994 C CA . VAL A 1 126 ? -10.402 9.297 -27.727 1.00 84.38 126 VAL A CA 1
ATOM 995 C C . VAL A 1 126 ? -10.364 10.359 -26.631 1.00 84.38 126 VAL A C 1
ATOM 997 O O . VAL A 1 126 ? -10.728 11.505 -26.881 1.00 84.38 126 VAL A O 1
ATOM 1000 N N . LEU A 1 127 ? -9.899 9.998 -25.432 1.00 85.25 127 LEU A N 1
ATOM 1001 C CA . LEU A 1 127 ? -9.733 10.959 -24.340 1.00 85.25 127 LEU A CA 1
ATOM 1002 C C . LEU A 1 127 ? -8.734 12.060 -24.719 1.00 85.25 127 LEU A C 1
ATOM 1004 O O . LEU A 1 127 ? -8.974 13.228 -24.439 1.00 85.25 127 LEU A O 1
ATOM 1008 N N . ARG A 1 128 ? -7.646 11.708 -25.410 1.00 86.06 128 ARG A N 1
ATOM 1009 C CA . ARG A 1 128 ? -6.633 12.663 -25.872 1.00 86.06 128 ARG A CA 1
ATOM 1010 C C . ARG A 1 128 ? -7.166 13.652 -26.914 1.00 86.06 128 ARG A C 1
ATOM 1012 O O . ARG A 1 128 ? -6.717 14.792 -26.930 1.00 86.06 128 ARG A O 1
ATOM 1019 N N . GLU A 1 129 ? -8.079 13.225 -27.784 1.00 85.25 129 GLU A N 1
ATOM 1020 C CA . GLU A 1 129 ? -8.698 14.098 -28.793 1.00 85.25 129 GLU A CA 1
ATOM 1021 C C . GLU A 1 129 ? -9.673 15.107 -28.178 1.00 85.25 129 GLU A C 1
ATOM 1023 O O . GLU A 1 129 ? -9.734 16.249 -28.625 1.00 85.25 129 GLU A O 1
ATOM 1028 N N . VAL A 1 130 ? -10.449 14.680 -27.178 1.00 82.31 130 VAL A N 1
ATOM 1029 C CA . VAL A 1 130 ? -11.542 15.484 -26.611 1.00 82.31 130 VAL A CA 1
ATOM 1030 C C . VAL A 1 130 ? -11.102 16.288 -25.378 1.00 82.31 130 VAL A C 1
ATOM 1032 O O . VAL A 1 130 ? -11.625 17.369 -25.129 1.00 82.31 130 VAL A O 1
ATOM 1035 N N . GLY A 1 131 ? -10.094 15.806 -24.649 1.00 77.88 131 GLY A N 1
ATOM 1036 C CA . GLY A 1 131 ? -9.456 16.480 -23.517 1.00 77.88 131 GLY A CA 1
ATOM 1037 C C . GLY A 1 131 ? -10.036 16.117 -22.148 1.00 77.88 131 GLY A C 1
ATOM 1038 O O . GLY A 1 131 ? -9.271 15.990 -21.194 1.00 77.88 131 GLY A O 1
ATOM 1039 N N . ASP A 1 132 ? -11.350 15.910 -22.037 1.00 80.75 132 ASP A N 1
ATOM 1040 C CA . ASP A 1 132 ? -12.038 15.643 -20.771 1.00 80.75 132 ASP A CA 1
ATOM 1041 C C . ASP A 1 132 ? -12.996 14.435 -20.829 1.00 80.75 132 ASP A C 1
ATOM 1043 O O . ASP A 1 132 ? -13.552 14.076 -21.869 1.00 80.75 132 ASP A O 1
ATOM 1047 N N . GLU A 1 133 ? -13.227 13.784 -19.681 1.00 74.38 133 GLU A N 1
ATOM 1048 C CA . GLU A 1 133 ? -14.157 12.644 -19.592 1.00 74.38 133 GLU A CA 1
ATOM 1049 C C . GLU A 1 133 ? -15.605 13.053 -19.926 1.00 74.38 133 GLU A C 1
ATOM 1051 O O . GLU A 1 133 ? -16.375 12.265 -20.488 1.00 74.38 133 GLU A O 1
ATOM 1056 N N . ALA A 1 134 ? -15.979 14.301 -19.620 1.00 76.75 134 ALA A N 1
ATOM 1057 C CA . ALA A 1 134 ? -17.293 14.850 -19.937 1.00 76.75 134 ALA A CA 1
ATOM 1058 C C . ALA A 1 134 ? -17.508 14.964 -21.453 1.00 76.75 134 ALA A C 1
ATOM 1060 O O . ALA A 1 134 ? -18.581 14.602 -21.946 1.00 76.75 134 ALA A O 1
ATOM 1061 N N . GLY A 1 135 ? -16.489 15.377 -22.206 1.00 77.12 135 GLY A N 1
ATOM 1062 C CA . GLY A 1 135 ? -16.538 15.415 -23.656 1.00 77.12 135 GLY A CA 1
ATOM 1063 C C . GLY A 1 135 ? -16.545 14.022 -24.284 1.00 77.12 135 GLY A C 1
ATOM 1064 O O . GLY A 1 135 ? -17.275 13.803 -25.250 1.00 77.12 135 GLY A O 1
ATOM 1065 N N . VAL A 1 136 ? -15.836 13.035 -23.720 1.00 80.88 136 VAL A N 1
ATOM 1066 C CA . VAL A 1 136 ? -15.927 11.633 -24.192 1.00 80.88 136 VAL A CA 1
ATOM 1067 C C . VAL A 1 136 ? -17.344 11.079 -23.999 1.00 80.88 136 VAL A C 1
ATOM 1069 O O . VAL A 1 136 ? -17.874 10.381 -24.873 1.00 80.88 136 VAL A O 1
ATOM 1072 N N . LYS A 1 137 ? -17.994 11.437 -22.884 1.00 78.25 137 LYS A N 1
ATOM 1073 C CA . LYS A 1 137 ? -19.397 11.104 -22.610 1.00 78.25 137 LYS A CA 1
ATOM 1074 C C . LYS A 1 137 ? -20.353 11.803 -23.576 1.00 78.25 137 LYS A C 1
ATOM 1076 O O . LYS A 1 137 ? -21.263 11.154 -24.088 1.00 78.25 137 LYS A O 1
ATOM 1081 N N . ALA A 1 138 ? -20.134 13.086 -23.860 1.00 78.19 138 ALA A N 1
ATOM 1082 C CA . ALA A 1 138 ? -20.929 13.856 -24.818 1.00 78.19 138 ALA A CA 1
ATOM 1083 C C . ALA A 1 138 ? -20.768 13.344 -26.261 1.00 78.19 138 ALA A C 1
ATOM 1085 O O . ALA A 1 138 ? -21.736 13.313 -27.016 1.00 78.19 138 ALA A O 1
ATOM 1086 N N . ALA A 1 139 ? -19.574 12.867 -26.621 1.00 78.06 139 ALA A N 1
ATOM 1087 C CA . ALA A 1 139 ? -19.286 12.249 -27.912 1.00 78.06 139 ALA A CA 1
ATOM 1088 C C . ALA A 1 139 ? -19.887 10.837 -28.068 1.00 78.06 139 ALA A C 1
ATOM 1090 O O . ALA A 1 139 ? -19.760 10.237 -29.135 1.00 78.06 139 ALA A O 1
ATOM 1091 N N . GLY A 1 140 ? -20.502 10.275 -27.019 1.00 78.56 140 GLY A N 1
ATOM 1092 C CA . GLY A 1 140 ? -21.127 8.950 -27.059 1.00 78.56 140 GLY A CA 1
ATOM 1093 C C . GLY A 1 140 ? -20.142 7.796 -27.267 1.00 78.56 140 GLY A C 1
ATOM 1094 O O . GLY A 1 140 ? -20.555 6.695 -27.619 1.00 78.56 140 GLY A O 1
ATOM 1095 N N . LYS A 1 141 ? -18.840 8.027 -27.053 1.00 83.44 141 LYS A N 1
ATOM 1096 C CA . LYS A 1 141 ? -17.776 7.026 -27.258 1.00 83.44 141 LYS A CA 1
ATOM 1097 C C . LYS A 1 141 ? -17.515 6.157 -26.018 1.00 83.44 141 LYS A C 1
ATOM 1099 O O . LYS A 1 141 ? -16.629 5.308 -26.036 1.00 83.44 141 LYS A O 1
ATOM 1104 N N . ILE A 1 142 ? -18.293 6.348 -24.951 1.00 85.38 142 ILE A N 1
ATOM 1105 C CA . ILE A 1 142 ? -18.276 5.490 -23.765 1.00 85.38 142 ILE A CA 1
ATOM 1106 C C . ILE A 1 142 ? -19.058 4.213 -24.063 1.00 85.38 142 ILE A C 1
ATOM 1108 O O . ILE A 1 142 ? -20.262 4.251 -24.314 1.00 85.38 142 ILE A O 1
ATOM 1112 N N . MET A 1 143 ? -18.386 3.069 -23.988 1.00 86.31 143 MET A N 1
ATOM 1113 C CA . MET A 1 143 ? -19.003 1.771 -24.225 1.00 86.31 143 MET A CA 1
ATOM 1114 C C . MET A 1 143 ? -19.235 1.046 -22.905 1.00 86.31 143 MET A C 1
ATOM 1116 O O . MET A 1 143 ? -18.356 0.985 -22.055 1.00 86.31 143 MET A O 1
ATOM 1120 N N . THR A 1 144 ? -20.407 0.435 -22.737 1.00 88.94 144 THR A N 1
ATOM 1121 C CA . THR A 1 144 ? -20.620 -0.530 -21.649 1.00 88.94 144 THR A CA 1
ATOM 1122 C C . THR A 1 144 ? -20.366 -1.928 -22.192 1.00 88.94 144 THR A C 1
ATOM 1124 O O . THR A 1 144 ? -20.946 -2.329 -23.201 1.00 88.94 144 THR A O 1
ATOM 1127 N N . LYS A 1 145 ? -19.449 -2.649 -21.558 1.00 88.94 145 LYS A N 1
ATOM 1128 C CA . LYS A 1 145 ? -18.903 -3.921 -22.017 1.00 88.94 145 LYS A CA 1
ATOM 1129 C C . LYS A 1 145 ? -19.141 -5.009 -20.971 1.00 88.94 145 LYS A C 1
ATOM 1131 O O . LYS A 1 145 ? -18.935 -4.804 -19.777 1.00 88.94 145 LYS A O 1
ATOM 1136 N N . GLY A 1 146 ? -19.605 -6.167 -21.434 1.00 87.38 146 GLY A N 1
ATOM 1137 C CA . GLY A 1 146 ? -19.852 -7.343 -20.598 1.00 87.38 146 GLY A CA 1
ATOM 1138 C C . GLY A 1 146 ? -18.635 -8.264 -20.479 1.00 87.38 146 GLY A C 1
ATOM 1139 O O . GLY A 1 146 ? -17.513 -7.897 -20.823 1.00 87.38 146 GLY A O 1
ATOM 1140 N N . LYS A 1 147 ? -18.877 -9.498 -20.026 1.00 85.69 147 LYS A N 1
ATOM 1141 C CA . LYS A 1 147 ? -17.839 -10.507 -19.735 1.00 85.69 147 LYS A CA 1
ATOM 1142 C C . LYS A 1 147 ? -17.011 -10.948 -20.949 1.00 85.69 147 LYS A C 1
ATOM 1144 O O . LYS A 1 147 ? -15.869 -11.365 -20.777 1.00 85.69 147 LYS A O 1
ATOM 1149 N N . ASP A 1 148 ? -17.559 -10.848 -22.157 1.00 88.00 148 ASP A N 1
ATOM 1150 C CA . ASP A 1 148 ? -16.887 -11.285 -23.390 1.00 88.00 148 ASP A CA 1
ATOM 1151 C C . ASP A 1 148 ? -16.030 -10.211 -24.058 1.00 88.00 148 ASP A C 1
ATOM 1153 O O . ASP A 1 148 ? -15.417 -10.466 -25.093 1.00 88.00 148 ASP A O 1
ATOM 1157 N N . TYR A 1 149 ? -15.958 -9.015 -23.476 1.00 91.25 149 TYR A N 1
ATOM 1158 C CA . TYR A 1 149 ? -15.106 -7.968 -24.013 1.00 91.25 149 TYR A CA 1
ATOM 1159 C C . TYR A 1 149 ? -13.632 -8.320 -23.851 1.00 91.25 149 TYR A C 1
ATOM 1161 O O . TYR A 1 149 ? -13.190 -8.671 -22.757 1.00 91.25 149 TYR A O 1
ATOM 1169 N N . VAL A 1 150 ? -12.881 -8.211 -24.942 1.00 92.00 150 VAL A N 1
ATOM 1170 C CA . VAL A 1 150 ? -11.424 -8.327 -24.948 1.00 92.00 150 VAL A CA 1
ATOM 1171 C C . VAL A 1 150 ? -10.856 -6.934 -24.732 1.00 92.00 150 VAL A C 1
ATOM 1173 O O . VAL A 1 150 ? -11.203 -6.020 -25.472 1.00 92.00 150 VAL A O 1
ATOM 1176 N N . VAL A 1 151 ? -10.017 -6.779 -23.711 1.00 90.94 151 VAL A N 1
ATOM 1177 C CA . VAL A 1 151 ? -9.426 -5.480 -23.371 1.00 90.94 151 VAL A CA 1
ATOM 1178 C C . VAL A 1 151 ? -8.360 -5.118 -24.401 1.00 90.94 151 VAL A C 1
ATOM 1180 O O . VAL A 1 151 ? -7.467 -5.926 -24.685 1.00 90.94 151 VAL A O 1
ATOM 1183 N N . GLU A 1 152 ? -8.455 -3.910 -24.952 1.00 89.25 152 GLU A N 1
ATOM 1184 C CA . GLU A 1 152 ? -7.505 -3.382 -25.929 1.00 89.25 152 GLU A CA 1
ATOM 1185 C C . GLU A 1 152 ? -6.417 -2.530 -25.257 1.00 89.25 152 GLU A C 1
ATOM 1187 O O . GLU A 1 152 ? -6.525 -2.107 -24.104 1.00 89.25 152 GLU A O 1
ATOM 1192 N N . ASP A 1 153 ? -5.313 -2.314 -25.973 1.00 89.44 153 ASP A N 1
ATOM 1193 C CA . ASP A 1 153 ? -4.208 -1.493 -25.478 1.00 89.44 153 ASP A CA 1
ATOM 1194 C C . ASP A 1 153 ? -4.627 -0.016 -25.415 1.00 89.44 153 ASP A C 1
ATOM 1196 O O . ASP A 1 153 ? -5.135 0.551 -26.385 1.00 89.44 153 ASP A O 1
ATOM 1200 N N . GLY A 1 154 ? -4.410 0.609 -24.262 1.00 87.50 154 GLY A N 1
ATOM 1201 C CA . GLY A 1 154 ? -4.827 1.981 -23.994 1.00 87.50 154 GLY A CA 1
ATOM 1202 C C . GLY A 1 154 ? -6.286 2.131 -23.566 1.00 87.50 154 GLY A C 1
ATOM 1203 O O . GLY A 1 154 ? -6.764 3.262 -23.485 1.00 87.50 154 GLY A O 1
ATOM 1204 N N . ASP A 1 155 ? -6.998 1.040 -23.279 1.00 91.50 155 ASP A N 1
ATOM 1205 C CA . ASP A 1 155 ? -8.351 1.127 -22.733 1.00 91.50 155 ASP A CA 1
ATOM 1206 C C . ASP A 1 155 ? -8.352 1.690 -21.314 1.00 91.50 155 ASP A C 1
ATOM 1208 O O . ASP A 1 155 ? -7.537 1.321 -20.469 1.00 91.50 155 ASP A O 1
ATOM 1212 N N . ILE A 1 156 ? -9.314 2.564 -21.048 1.00 90.06 156 ILE A N 1
ATOM 1213 C CA . ILE A 1 156 ? -9.637 3.081 -19.729 1.00 90.06 156 ILE A CA 1
ATOM 1214 C C . ILE A 1 156 ? -10.924 2.396 -19.281 1.00 90.06 156 ILE A C 1
ATOM 1216 O O . ILE A 1 156 ? -11.960 2.494 -19.944 1.00 90.06 156 ILE A O 1
ATOM 1220 N N . LEU A 1 157 ? -10.839 1.661 -18.174 1.00 89.31 157 LEU A N 1
ATOM 1221 C CA . LEU A 1 157 ? -11.895 0.800 -17.662 1.00 89.31 157 LEU A CA 1
ATOM 1222 C C . LEU A 1 157 ? -12.357 1.271 -16.282 1.00 89.31 157 LEU A C 1
ATOM 1224 O O . LEU A 1 157 ? -11.569 1.365 -15.343 1.00 89.31 157 LEU A O 1
ATOM 1228 N N . LEU A 1 158 ? -13.664 1.474 -16.145 1.00 87.50 158 LEU A N 1
ATOM 1229 C CA . LEU A 1 158 ? -14.352 1.536 -14.858 1.00 87.50 158 LEU A CA 1
ATOM 1230 C C . LEU A 1 158 ? -15.058 0.200 -14.635 1.00 87.50 158 LEU A C 1
ATOM 1232 O O . LEU A 1 158 ? -16.049 -0.115 -15.304 1.00 87.50 158 LEU A O 1
ATOM 1236 N N . ILE A 1 159 ? -14.547 -0.595 -13.705 1.00 87.44 159 ILE A N 1
ATOM 1237 C CA . ILE A 1 159 ? -15.064 -1.935 -13.434 1.00 87.44 159 ILE A CA 1
ATOM 1238 C C . ILE A 1 159 ? -16.216 -1.828 -12.443 1.00 87.44 159 ILE A C 1
ATOM 1240 O O . ILE A 1 159 ? -16.065 -1.305 -11.344 1.00 87.44 159 ILE A O 1
ATOM 1244 N N . LYS A 1 160 ? -17.381 -2.347 -12.830 1.00 84.75 160 LYS A N 1
ATOM 1245 C CA . LYS A 1 160 ? -18.521 -2.525 -11.935 1.00 84.75 160 LYS A CA 1
ATOM 1246 C C . LYS A 1 160 ? -18.558 -3.980 -11.503 1.00 84.75 160 LYS A C 1
ATOM 1248 O O . LYS A 1 160 ? -18.886 -4.871 -12.292 1.00 84.75 160 LYS A O 1
ATOM 1253 N N . ALA A 1 161 ? -18.217 -4.192 -10.246 1.00 79.75 161 ALA A N 1
ATOM 1254 C CA . ALA A 1 161 ? -18.294 -5.478 -9.588 1.00 79.75 161 ALA A CA 1
ATOM 1255 C C . ALA A 1 161 ? -19.385 -5.447 -8.514 1.00 79.75 161 ALA A C 1
ATOM 1257 O O . ALA A 1 161 ? -19.713 -4.384 -7.982 1.00 79.75 161 ALA A O 1
ATOM 1258 N N . GLU A 1 162 ? -19.973 -6.600 -8.219 1.00 66.31 162 GLU A N 1
ATOM 1259 C CA . GLU A 1 162 ? -20.892 -6.723 -7.094 1.00 66.31 162 GLU A CA 1
ATOM 1260 C C . GLU A 1 162 ? -20.079 -6.581 -5.803 1.00 66.31 162 GLU A C 1
ATOM 1262 O O . GLU A 1 162 ? -19.233 -7.421 -5.490 1.00 66.31 162 GLU A O 1
ATOM 1267 N N . SER A 1 163 ? -20.304 -5.489 -5.070 1.00 43.69 163 SER A N 1
ATOM 1268 C CA . SER A 1 163 ? -19.934 -5.427 -3.659 1.00 43.69 163 SER A CA 1
ATOM 1269 C C . SER A 1 163 ? -20.656 -6.576 -2.964 1.00 43.69 163 SER A C 1
ATOM 1271 O O . SER A 1 163 ? -21.877 -6.699 -3.096 1.00 43.69 163 SER A O 1
ATOM 1273 N N . ALA A 1 164 ? -19.925 -7.419 -2.236 1.00 33.81 164 ALA A N 1
ATOM 1274 C CA . ALA A 1 164 ? -20.532 -8.334 -1.284 1.00 33.81 164 ALA A CA 1
ATOM 1275 C C . ALA A 1 164 ? -21.192 -7.499 -0.174 1.00 33.81 164 ALA A C 1
ATOM 1277 O O . ALA A 1 164 ? -20.618 -7.266 0.886 1.00 33.81 164 ALA A O 1
ATOM 1278 N N . HIS A 1 165 ? -22.401 -7.000 -0.422 1.00 32.53 165 HIS A N 1
ATOM 1279 C CA . HIS A 1 165 ? -23.232 -6.420 0.613 1.00 32.53 165 HIS A CA 1
ATOM 1280 C C . HIS A 1 165 ? -24.109 -7.507 1.214 1.00 32.53 165 HIS A C 1
ATOM 1282 O O . HIS A 1 165 ? -24.881 -8.175 0.525 1.00 32.53 165 HIS A O 1
ATOM 1288 N N . VAL A 1 166 ? -23.958 -7.641 2.535 1.00 32.53 166 VAL A N 1
ATOM 1289 C CA . VAL A 1 166 ? -24.992 -8.049 3.487 1.00 32.53 166 VAL A CA 1
ATOM 1290 C C . VAL A 1 166 ? -26.375 -7.864 2.866 1.00 32.53 166 VAL A C 1
ATOM 1292 O O . VAL A 1 166 ? -26.775 -6.761 2.493 1.00 32.53 166 VAL A O 1
ATOM 1295 N N . THR A 1 167 ? -27.088 -8.972 2.727 1.00 25.42 167 THR A N 1
ATOM 1296 C CA . THR A 1 167 ? -28.444 -9.042 2.200 1.00 25.42 167 THR A CA 1
ATOM 1297 C C . THR A 1 167 ? -29.386 -8.175 3.035 1.00 25.42 167 THR A C 1
ATOM 1299 O O . THR A 1 167 ? -29.851 -8.586 4.093 1.00 25.42 167 THR A O 1
ATOM 1302 N N . ALA A 1 168 ? -29.727 -6.988 2.535 1.00 25.16 168 ALA A N 1
ATOM 1303 C CA . ALA A 1 168 ? -30.957 -6.295 2.907 1.00 25.16 168 ALA A CA 1
ATOM 1304 C C . ALA A 1 168 ? -32.034 -6.589 1.842 1.00 25.16 168 ALA A C 1
ATOM 1306 O O . ALA A 1 168 ? -31.723 -6.627 0.646 1.00 25.16 168 ALA A O 1
ATOM 1307 N N . PRO A 1 169 ? -33.294 -6.854 2.235 1.00 32.22 169 PRO A N 1
ATOM 1308 C CA . PRO A 1 169 ? -34.305 -7.365 1.322 1.00 32.22 169 PRO A CA 1
ATOM 1309 C C . PRO A 1 169 ? -34.767 -6.289 0.333 1.00 32.22 169 PRO A C 1
ATOM 1311 O O . PRO A 1 169 ? -34.828 -5.099 0.636 1.00 32.22 169 PRO A O 1
ATOM 1314 N N . ARG A 1 170 ? -35.110 -6.748 -0.874 1.00 35.72 170 ARG A N 1
ATOM 1315 C CA . ARG A 1 170 ? -35.590 -5.938 -2.000 1.00 35.72 170 ARG A CA 1
ATOM 1316 C C . ARG A 1 170 ? -36.813 -5.102 -1.617 1.00 35.72 170 ARG A C 1
ATOM 1318 O O . ARG A 1 170 ? -37.845 -5.660 -1.257 1.00 35.72 170 ARG A O 1
ATOM 1325 N N . ALA A 1 171 ? -36.741 -3.795 -1.861 1.00 28.44 171 ALA A N 1
ATOM 1326 C CA . ALA A 1 171 ? -37.915 -2.946 -2.018 1.00 28.44 171 ALA A CA 1
ATOM 1327 C C . ALA A 1 171 ? -37.948 -2.373 -3.440 1.00 28.44 171 ALA A C 1
ATOM 1329 O O . ALA A 1 171 ? -37.097 -1.595 -3.864 1.00 28.44 171 ALA A O 1
ATOM 1330 N N . SER A 1 172 ? -38.956 -2.803 -4.187 1.00 34.81 172 SER A N 1
ATOM 1331 C CA . SER A 1 172 ? -39.410 -2.210 -5.436 1.00 34.81 172 SER A CA 1
ATOM 1332 C C . SER A 1 172 ? -39.971 -0.805 -5.197 1.00 34.81 172 SER A C 1
ATOM 1334 O O . SER A 1 172 ? -40.938 -0.688 -4.448 1.00 34.81 172 SER A O 1
ATOM 1336 N N . HIS A 1 173 ? -39.425 0.218 -5.857 1.00 28.72 173 HIS A N 1
ATOM 1337 C CA . HIS A 1 173 ? -40.141 1.208 -6.683 1.00 28.72 173 HIS A CA 1
ATOM 1338 C C . HIS A 1 173 ? -39.300 2.475 -6.908 1.00 28.72 173 HIS A C 1
ATOM 1340 O O . HIS A 1 173 ? -38.737 3.077 -6.001 1.00 28.72 173 HIS A O 1
ATOM 1346 N N . LEU A 1 174 ? -39.285 2.863 -8.179 1.00 33.47 174 LEU A N 1
ATOM 1347 C CA . LEU A 1 174 ? -38.868 4.118 -8.793 1.00 33.47 174 LEU A CA 1
ATOM 1348 C C . LEU A 1 174 ? -39.074 5.383 -7.922 1.00 33.47 174 LEU A C 1
ATOM 1350 O O . LEU A 1 174 ? -40.208 5.696 -7.561 1.00 33.47 174 LEU A O 1
ATOM 1354 N N . ARG A 1 175 ? -38.022 6.196 -7.731 1.00 24.77 175 ARG A N 1
ATOM 1355 C CA . ARG A 1 175 ? -38.055 7.659 -7.971 1.00 24.77 175 ARG A CA 1
ATOM 1356 C C . ARG A 1 175 ? -36.682 8.314 -7.806 1.00 24.77 175 ARG A C 1
ATOM 1358 O O . ARG A 1 175 ? -36.032 8.200 -6.776 1.00 24.77 175 ARG A O 1
ATOM 1365 N N . ILE A 1 176 ? -36.313 9.075 -8.833 1.00 37.56 176 ILE A N 1
ATOM 1366 C CA . ILE A 1 176 ? -35.215 10.039 -8.855 1.00 37.56 176 ILE A CA 1
ATOM 1367 C C . ILE A 1 176 ? -35.506 11.119 -7.807 1.00 37.56 176 ILE A C 1
ATOM 1369 O O . ILE A 1 176 ? -36.482 11.858 -7.942 1.00 37.56 176 ILE A O 1
ATOM 1373 N N . LYS A 1 177 ? -34.652 11.231 -6.788 1.00 24.19 177 LYS A N 1
ATOM 1374 C CA . LYS A 1 177 ? -34.415 12.480 -6.061 1.00 24.19 177 LYS A CA 1
ATOM 1375 C C . LYS A 1 177 ? -32.925 12.587 -5.780 1.00 24.19 177 LYS A C 1
ATOM 1377 O O . LYS A 1 177 ? -32.328 11.683 -5.209 1.00 24.19 177 LYS A O 1
ATOM 1382 N N . SER A 1 178 ? -32.363 13.701 -6.230 1.00 31.28 178 SER A N 1
ATOM 1383 C CA . SER A 1 178 ? -31.066 14.242 -5.848 1.00 31.28 178 SER A CA 1
ATOM 1384 C C . SER A 1 178 ? -30.795 14.010 -4.362 1.00 31.28 178 SER A C 1
ATOM 1386 O O . SER A 1 178 ? -31.429 14.632 -3.511 1.00 31.28 178 SER A O 1
ATOM 1388 N N . PHE A 1 179 ? -29.861 13.116 -4.068 1.00 25.53 179 PHE A N 1
ATOM 1389 C CA . PHE A 1 179 ? -29.265 12.979 -2.753 1.00 25.53 179 PHE A CA 1
ATOM 1390 C C . PHE A 1 179 ? -27.758 13.060 -2.942 1.00 25.53 179 PHE A C 1
ATOM 1392 O O . PHE A 1 179 ? -27.138 12.221 -3.588 1.00 25.53 179 PHE A O 1
ATOM 1399 N N . THR A 1 180 ? -27.193 14.133 -2.405 1.00 30.91 180 THR A N 1
ATOM 1400 C CA . THR A 1 180 ? -25.791 14.233 -2.023 1.00 30.91 180 THR A CA 1
ATOM 1401 C C . THR A 1 180 ? -25.507 13.106 -1.033 1.00 30.91 180 THR A C 1
ATOM 1403 O O . THR A 1 180 ? -25.795 13.225 0.158 1.00 30.91 180 THR A O 1
ATOM 1406 N N . CYS A 1 181 ? -25.027 11.974 -1.534 1.00 23.67 181 CYS A N 1
ATOM 1407 C CA . CYS A 1 181 ? -24.623 10.851 -0.706 1.00 23.67 181 CYS A CA 1
ATOM 1408 C C . CYS A 1 181 ? -23.150 11.026 -0.350 1.00 23.67 181 CYS A C 1
ATOM 1410 O O . CYS A 1 181 ? -22.262 10.728 -1.139 1.00 23.67 181 CYS A O 1
ATOM 1412 N N . ILE A 1 182 ? -22.926 11.518 0.867 1.00 32.66 182 ILE A N 1
ATOM 1413 C CA . ILE A 1 182 ? -21.720 11.249 1.646 1.00 32.66 182 ILE A CA 1
ATOM 1414 C C . ILE A 1 182 ? -21.685 9.725 1.822 1.00 32.66 182 ILE A C 1
ATOM 1416 O O . ILE A 1 182 ? -22.381 9.183 2.679 1.00 32.66 182 ILE A O 1
ATOM 1420 N N . ALA A 1 183 ? -20.972 9.033 0.938 1.00 28.14 183 ALA A N 1
ATOM 1421 C CA . ALA A 1 183 ? -20.722 7.606 1.049 1.00 28.14 183 ALA A CA 1
ATOM 1422 C C . ALA A 1 183 ? -19.457 7.432 1.894 1.00 28.14 183 ALA A C 1
ATOM 1424 O O . ALA A 1 183 ? -18.346 7.659 1.430 1.00 28.14 183 ALA A O 1
ATOM 1425 N N . SER A 1 184 ? -19.647 7.115 3.173 1.00 30.77 184 SER A N 1
ATOM 1426 C CA . SER A 1 184 ? -18.591 6.583 4.027 1.00 30.77 184 SER A CA 1
ATOM 1427 C C . SER A 1 184 ? -18.250 5.179 3.541 1.00 30.77 184 SER A C 1
ATOM 1429 O O . SER A 1 184 ? -19.100 4.287 3.565 1.00 30.77 184 SER A O 1
ATOM 1431 N N . ASP A 1 185 ? -17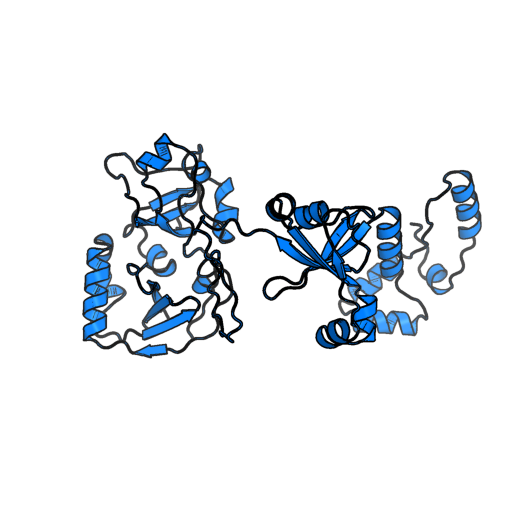.021 5.037 3.077 1.00 30.02 185 ASP A N 1
ATOM 1432 C CA . ASP A 1 185 ? -16.435 3.831 2.516 1.00 30.02 185 ASP A CA 1
ATOM 1433 C C . ASP A 1 185 ? -16.305 2.730 3.598 1.00 30.02 185 ASP A C 1
ATOM 1435 O O . ASP A 1 185 ? -15.703 2.982 4.645 1.00 30.02 185 ASP A O 1
ATOM 1439 N N . PRO A 1 186 ? -16.870 1.519 3.422 1.00 29.56 186 PRO A N 1
ATOM 1440 C CA . PRO A 1 186 ? -16.863 0.471 4.451 1.00 29.56 186 PRO A CA 1
ATOM 1441 C C . PRO A 1 186 ? -15.530 -0.294 4.583 1.00 29.56 186 PRO A C 1
ATOM 1443 O O . PRO A 1 186 ? -15.473 -1.273 5.324 1.00 29.56 186 PRO A O 1
ATOM 1446 N N . TYR A 1 187 ? -14.462 0.142 3.902 1.00 33.94 187 TYR A N 1
ATOM 1447 C CA . TYR A 1 187 ? -13.102 -0.406 4.034 1.00 33.94 187 TYR A CA 1
ATOM 1448 C C . TYR A 1 187 ? -12.014 0.685 4.138 1.00 33.94 187 TYR A C 1
ATOM 1450 O O . TYR A 1 187 ? -10.883 0.487 3.688 1.00 33.94 187 TYR A O 1
ATOM 1458 N N . SER A 1 188 ? -12.321 1.833 4.757 1.00 38.78 188 SER A N 1
ATOM 1459 C CA . SER A 1 188 ? -11.286 2.796 5.168 1.00 38.78 188 SER A CA 1
ATOM 1460 C C 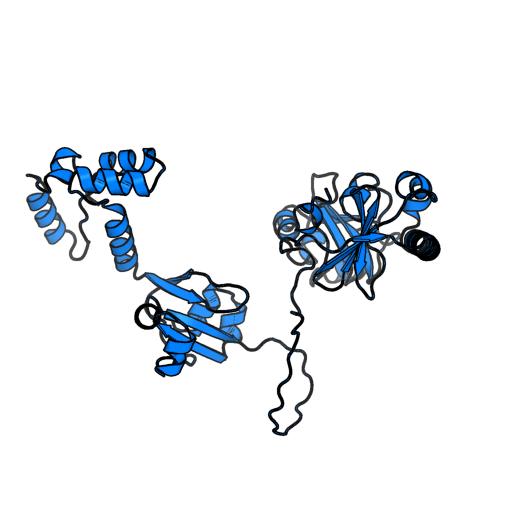. SER A 1 188 ? -10.559 2.260 6.403 1.00 38.78 188 SER A C 1
ATOM 1462 O O . SER A 1 188 ? -11.103 2.252 7.505 1.00 38.78 188 SER A O 1
ATOM 1464 N N . THR A 1 189 ? -9.320 1.788 6.250 1.00 52.16 189 THR A N 1
ATOM 1465 C CA . THR A 1 189 ? -8.453 1.576 7.412 1.00 52.16 189 THR A CA 1
ATOM 1466 C C . THR A 1 189 ? -8.053 2.942 7.970 1.00 52.16 189 THR A C 1
ATOM 1468 O O . THR A 1 189 ? -7.368 3.720 7.306 1.00 52.16 189 THR A O 1
ATOM 1471 N N . MET A 1 190 ? -8.514 3.208 9.197 1.00 63.12 190 MET A N 1
ATOM 1472 C CA . MET A 1 190 ? -8.691 4.514 9.859 1.00 63.12 190 MET A CA 1
ATOM 1473 C C . MET A 1 190 ? -7.603 5.588 9.635 1.00 63.12 190 MET A C 1
ATOM 1475 O O . MET A 1 190 ? -7.917 6.774 9.630 1.00 63.12 190 MET A O 1
ATOM 1479 N N . PHE A 1 191 ? -6.332 5.214 9.440 1.00 73.31 191 PHE A N 1
ATOM 1480 C CA . PHE A 1 191 ? -5.215 6.162 9.293 1.00 73.31 191 PHE A CA 1
ATOM 1481 C C . PHE A 1 191 ? -4.269 5.855 8.121 1.00 73.31 191 PHE A C 1
ATOM 1483 O O . PHE A 1 191 ? -3.120 6.286 8.127 1.00 73.31 191 PHE A O 1
ATOM 1490 N N . LYS A 1 192 ? -4.690 5.092 7.106 1.00 69.62 192 LYS A N 1
ATOM 1491 C CA . LYS A 1 192 ? -3.775 4.660 6.030 1.00 69.62 192 LYS A CA 1
ATOM 1492 C C . LYS A 1 192 ? -3.346 5.792 5.085 1.00 69.62 192 LYS A C 1
ATOM 1494 O O . LYS A 1 192 ? -2.226 5.767 4.571 1.00 69.62 192 LYS A O 1
ATOM 1499 N N . LYS A 1 193 ? -4.226 6.771 4.852 1.00 75.81 193 LYS A N 1
ATOM 1500 C CA . LYS A 1 193 ? -3.944 7.988 4.070 1.00 75.81 193 LYS A CA 1
ATOM 1501 C C . LYS A 1 193 ? -3.323 9.056 4.984 1.00 75.81 193 LYS A C 1
ATOM 1503 O O . LYS A 1 193 ? -3.598 9.082 6.183 1.00 75.81 193 LYS A O 1
ATOM 1508 N N . ASP A 1 194 ? -2.488 9.934 4.429 1.00 69.62 194 ASP A N 1
ATOM 1509 C CA . ASP A 1 194 ? -1.937 11.055 5.197 1.00 69.62 194 ASP A CA 1
ATOM 1510 C C . ASP A 1 194 ? -3.058 12.013 5.616 1.00 69.62 194 ASP A C 1
ATOM 1512 O O . ASP A 1 194 ? -3.935 12.363 4.822 1.00 69.62 194 ASP A O 1
ATOM 1516 N N . ILE A 1 195 ? -3.042 12.409 6.888 1.00 75.38 195 ILE A N 1
ATOM 1517 C CA . ILE A 1 195 ? -4.115 13.199 7.483 1.00 75.38 195 ILE A CA 1
ATOM 1518 C C . ILE A 1 195 ? -3.792 14.688 7.305 1.00 75.38 195 ILE A C 1
ATOM 1520 O O . ILE A 1 195 ? -2.747 15.138 7.784 1.00 75.38 195 ILE A O 1
ATOM 1524 N N . PRO A 1 196 ? -4.653 15.481 6.638 1.00 69.19 196 PRO A N 1
ATOM 1525 C CA . PRO A 1 196 ? -4.418 16.909 6.481 1.00 69.19 196 PRO A CA 1
ATOM 1526 C C . PRO A 1 196 ? -4.501 17.649 7.830 1.00 69.19 196 PRO A C 1
ATOM 1528 O O . PRO A 1 196 ? -5.218 17.215 8.744 1.00 69.19 196 PRO A O 1
ATOM 1531 N N . PRO A 1 197 ? -3.817 18.802 7.959 1.00 61.53 197 PRO A N 1
ATOM 1532 C CA . PRO A 1 197 ? -3.859 19.610 9.170 1.00 61.53 197 PRO A CA 1
ATOM 1533 C C . PRO A 1 197 ? -5.300 20.015 9.475 1.00 61.53 197 PRO A C 1
ATOM 1535 O O . PRO A 1 197 ? -5.997 20.605 8.649 1.00 61.53 197 PRO A O 1
ATOM 1538 N N . SER A 1 198 ? -5.752 19.652 10.670 1.00 69.12 198 SER A N 1
ATOM 1539 C CA . SER A 1 198 ? -7.150 19.765 11.064 1.00 69.12 198 SER A CA 1
ATOM 1540 C C . SER A 1 198 ? -7.354 20.767 12.198 1.00 69.12 198 SER A C 1
ATOM 1542 O O . SER A 1 198 ? -6.441 21.058 12.971 1.00 69.12 198 SER A O 1
ATOM 1544 N N . ASN A 1 199 ? -8.576 21.300 12.308 1.00 79.06 199 ASN A N 1
ATOM 1545 C CA . ASN A 1 199 ? -8.919 22.317 13.302 1.00 79.06 199 ASN A CA 1
ATOM 1546 C C . ASN A 1 199 ? -8.658 21.825 14.735 1.00 79.06 199 ASN A C 1
ATOM 1548 O O . ASN A 1 199 ? -9.212 20.805 15.159 1.00 79.06 199 ASN A O 1
ATOM 1552 N N . ARG A 1 200 ? -7.864 22.600 15.484 1.00 85.12 200 ARG A N 1
ATOM 1553 C CA . ARG A 1 200 ? -7.573 22.383 16.906 1.00 85.12 200 ARG A CA 1
ATOM 1554 C C . ARG A 1 200 ? -8.543 23.192 17.762 1.00 85.12 200 ARG A C 1
ATOM 1556 O O . ARG A 1 200 ? -8.834 24.352 17.472 1.00 85.12 200 ARG A O 1
ATOM 1563 N N . SER A 1 201 ? -9.059 22.588 18.825 1.00 89.38 201 SER A N 1
ATOM 1564 C CA . SER A 1 201 ? -9.955 23.254 19.772 1.00 89.38 201 SER A CA 1
ATOM 1565 C C . SER A 1 201 ? -9.579 22.907 21.204 1.00 89.38 201 SER A C 1
ATOM 1567 O O . SER A 1 201 ? -9.292 21.755 21.512 1.00 89.38 201 SER A O 1
ATOM 1569 N N . LYS A 1 202 ? -9.581 23.897 22.099 1.00 89.12 202 LYS A N 1
ATOM 1570 C CA . LYS A 1 202 ? -9.271 23.656 23.512 1.00 89.12 202 LYS A CA 1
ATOM 1571 C C . LYS A 1 202 ? -10.425 22.920 24.183 1.00 89.12 202 LYS A C 1
ATOM 1573 O O . LYS A 1 202 ? -11.582 23.341 24.095 1.00 89.12 202 LYS A O 1
ATOM 1578 N N . VAL A 1 203 ? -10.106 21.834 24.876 1.00 88.81 203 VAL A N 1
ATOM 1579 C CA . VAL A 1 203 ? -11.080 21.039 25.622 1.00 88.81 203 VAL A CA 1
ATOM 1580 C C . VAL A 1 203 ? -11.389 21.736 26.945 1.00 88.81 203 VAL A C 1
ATOM 1582 O O . VAL A 1 203 ? -10.502 22.212 27.651 1.00 88.81 203 VAL A O 1
ATOM 1585 N N . LYS A 1 204 ? -12.677 21.810 27.299 1.00 88.38 204 LYS A N 1
ATOM 1586 C CA . LYS A 1 204 ? -13.112 22.358 28.592 1.00 88.38 204 LYS A CA 1
ATOM 1587 C C . LYS A 1 204 ? -12.632 21.462 29.737 1.00 88.38 204 LYS A C 1
ATOM 1589 O O . LYS A 1 204 ? -12.687 20.239 29.637 1.00 88.38 204 LYS A O 1
ATOM 1594 N N . SER A 1 205 ? -12.278 22.064 30.869 1.00 86.06 205 SER A N 1
ATOM 1595 C CA . SER A 1 205 ? -11.767 21.350 32.050 1.00 86.06 205 SER A CA 1
ATOM 1596 C C . SER A 1 205 ? -12.721 20.276 32.598 1.00 86.06 205 SER A C 1
ATOM 1598 O O . SER A 1 205 ? -12.266 19.251 33.102 1.00 86.06 205 SER A O 1
ATOM 1600 N N . SER A 1 206 ? -14.041 20.459 32.472 1.00 86.06 206 SER A N 1
ATOM 1601 C CA . SER A 1 206 ? -15.032 19.436 32.837 1.00 86.06 206 SER A CA 1
ATOM 1602 C C . SER A 1 206 ? -14.945 18.192 31.946 1.00 86.06 206 SER A C 1
ATOM 1604 O O . SER A 1 206 ? -14.967 17.073 32.451 1.00 86.06 206 SER A O 1
ATOM 1606 N N . VAL A 1 207 ? -14.784 18.385 30.633 1.00 87.50 207 VAL A N 1
ATOM 1607 C CA . VAL A 1 207 ? -14.650 17.303 29.647 1.00 87.50 207 VAL A CA 1
ATOM 1608 C C . VAL A 1 207 ? -13.322 16.571 29.836 1.00 87.50 207 VAL A C 1
ATOM 1610 O O . VAL A 1 207 ? -13.301 15.346 29.816 1.00 87.50 207 VAL A O 1
ATOM 1613 N N . GLN A 1 208 ? -12.236 17.298 30.116 1.00 87.62 208 GLN A N 1
ATOM 1614 C CA . GLN A 1 208 ? -10.924 16.713 30.411 1.00 87.62 208 GLN A CA 1
ATOM 1615 C C . GLN A 1 208 ? -10.965 15.772 31.626 1.00 87.62 208 GLN A C 1
ATOM 1617 O O . GLN A 1 208 ? -10.402 14.681 31.578 1.00 87.62 208 GLN A O 1
ATOM 1622 N N . ARG A 1 209 ? -11.675 16.147 32.701 1.00 87.06 209 ARG A N 1
ATOM 1623 C CA . ARG A 1 209 ? -11.864 15.271 33.874 1.00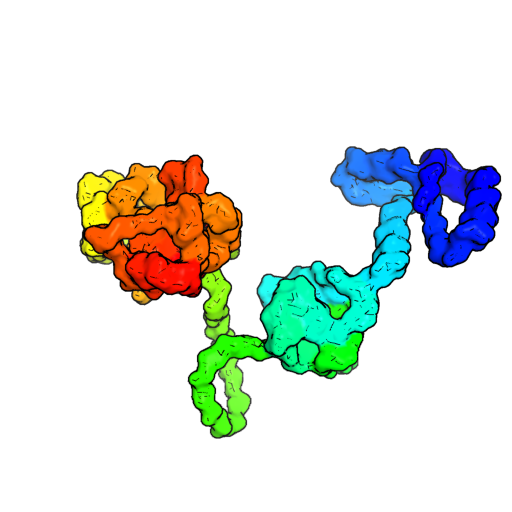 87.06 209 ARG A CA 1
ATOM 1624 C C . ARG A 1 209 ? -12.648 14.005 33.523 1.00 87.06 209 ARG A C 1
ATOM 1626 O O . ARG A 1 209 ? -12.253 12.924 33.945 1.00 87.06 209 ARG A O 1
ATOM 1633 N N . GLY A 1 210 ? -13.712 14.139 32.728 1.00 88.62 210 GLY A N 1
ATOM 1634 C CA . GLY A 1 210 ? -14.503 12.997 32.263 1.00 88.62 210 GLY A CA 1
ATOM 1635 C C . GLY A 1 210 ? -13.704 12.044 31.368 1.00 88.62 210 GLY A C 1
ATOM 1636 O O . GLY A 1 210 ? -13.796 10.834 31.531 1.00 88.62 210 GLY A O 1
ATOM 1637 N N . LEU A 1 211 ? -12.876 12.576 30.463 1.00 88.19 211 LEU A N 1
ATOM 1638 C CA . LEU A 1 211 ? -11.985 11.771 29.619 1.00 88.19 211 LEU A CA 1
ATOM 1639 C C . LEU A 1 211 ? -10.935 11.029 30.446 1.00 88.19 211 LEU A C 1
ATOM 1641 O O . LEU A 1 211 ? -10.703 9.848 30.213 1.00 88.19 211 LEU A O 1
ATOM 1645 N N . ARG A 1 212 ? -10.349 11.694 31.446 1.00 88.06 212 ARG A N 1
ATOM 1646 C CA . ARG A 1 212 ? -9.391 11.070 32.362 1.00 88.06 212 ARG A CA 1
ATOM 1647 C C . ARG A 1 212 ? -10.011 9.904 33.132 1.00 88.06 212 ARG A C 1
ATOM 1649 O O . ARG A 1 212 ? -9.383 8.860 33.238 1.00 88.06 212 ARG A O 1
ATOM 1656 N N . GLN A 1 213 ? -11.238 10.063 33.626 1.00 89.19 213 GLN A N 1
ATOM 1657 C CA . GLN A 1 213 ? -11.955 8.979 34.297 1.00 89.19 213 GLN A CA 1
ATOM 1658 C C . GLN A 1 213 ? -12.228 7.808 33.341 1.00 89.19 213 GLN A C 1
ATOM 1660 O O . GLN A 1 213 ? -11.875 6.680 33.662 1.00 89.19 213 GLN A O 1
ATOM 1665 N N . LYS A 1 214 ? -12.757 8.079 32.139 1.00 89.00 214 LYS A N 1
ATOM 1666 C CA . LYS A 1 214 ? -13.006 7.042 31.121 1.00 89.00 214 LYS A CA 1
ATOM 1667 C C . LYS A 1 214 ? -11.741 6.275 30.734 1.00 89.00 214 LYS A C 1
ATOM 1669 O O . LYS A 1 214 ? -11.793 5.068 30.516 1.00 89.00 214 LYS A O 1
ATOM 1674 N N . LEU A 1 215 ? -10.608 6.969 30.637 1.00 87.44 215 LEU A N 1
ATOM 1675 C CA . LEU A 1 215 ? -9.328 6.350 30.309 1.00 87.44 215 LEU A CA 1
ATOM 1676 C C . LEU A 1 215 ? -8.856 5.412 31.427 1.00 87.44 215 LEU A C 1
ATOM 1678 O O . LEU A 1 215 ? -8.398 4.320 31.120 1.00 87.44 215 LEU A O 1
ATOM 1682 N N . LEU A 1 216 ? -9.024 5.788 32.698 1.00 87.56 216 LEU A N 1
ATOM 1683 C CA . LEU A 1 216 ? -8.683 4.932 33.843 1.00 87.56 216 LEU A CA 1
ATOM 1684 C C . LEU A 1 216 ? -9.634 3.736 33.994 1.00 87.56 216 LEU A C 1
ATOM 1686 O O . LEU A 1 216 ? -9.187 2.645 34.325 1.00 87.56 216 LEU A O 1
ATOM 1690 N N . GLU A 1 217 ? -10.923 3.924 33.703 1.00 87.94 217 GLU A N 1
ATOM 1691 C CA . GLU A 1 217 ? -11.909 2.835 33.668 1.00 87.94 217 GLU A CA 1
ATOM 1692 C C . GLU A 1 217 ? -11.577 1.810 32.575 1.00 87.94 217 GLU A C 1
ATOM 1694 O O . GLU A 1 217 ? -11.708 0.608 32.791 1.00 87.94 217 GLU A O 1
ATOM 1699 N N . THR A 1 218 ? -11.115 2.280 31.412 1.00 85.19 218 THR A N 1
ATOM 1700 C CA . THR A 1 218 ? -10.739 1.411 30.284 1.00 85.19 218 THR A CA 1
ATOM 1701 C C . THR A 1 218 ? -9.360 0.773 30.491 1.00 85.19 218 THR A C 1
ATOM 1703 O O . THR A 1 218 ? -9.138 -0.367 30.092 1.00 85.19 218 THR A O 1
ATOM 1706 N N . TYR A 1 219 ? -8.430 1.495 31.124 1.00 87.25 219 TYR A N 1
ATOM 1707 C CA . TYR A 1 219 ? -7.036 1.088 31.300 1.00 87.25 219 TYR A CA 1
ATOM 1708 C C . TYR A 1 219 ? -6.528 1.397 32.718 1.00 87.25 219 TYR A C 1
ATOM 1710 O O . TYR A 1 219 ? -5.868 2.420 32.946 1.00 87.25 219 TYR A O 1
ATOM 1718 N N . PRO A 1 220 ? -6.746 0.478 33.671 1.00 84.75 220 PRO A N 1
ATOM 1719 C CA . PRO A 1 220 ? -6.255 0.635 35.041 1.00 84.75 220 PRO A CA 1
ATOM 1720 C C . PRO A 1 220 ? -4.727 0.799 35.123 1.00 84.75 220 PRO A C 1
ATOM 1722 O O . PRO A 1 220 ? -4.214 1.486 36.002 1.00 84.75 220 PRO A O 1
ATOM 1725 N N . GLY A 1 221 ? -3.981 0.233 34.165 1.00 84.62 221 GLY A N 1
ATOM 1726 C CA . GLY A 1 221 ? -2.516 0.298 34.118 1.00 84.62 221 GLY A CA 1
ATOM 1727 C C . GLY A 1 221 ? -1.924 1.705 33.953 1.00 84.62 221 GLY A C 1
ATOM 1728 O O . GLY A 1 221 ? -0.745 1.898 34.243 1.00 84.62 221 GLY A O 1
ATOM 1729 N N . PHE A 1 222 ? -2.716 2.700 33.532 1.00 87.06 222 PHE A N 1
ATOM 1730 C CA . PHE A 1 222 ? -2.263 4.094 33.434 1.00 87.06 222 PHE A CA 1
ATOM 1731 C C . PHE A 1 222 ? -2.424 4.895 34.735 1.00 87.06 222 PHE A C 1
ATOM 1733 O O . PHE A 1 222 ? -1.919 6.016 34.805 1.00 87.06 222 PHE A O 1
ATOM 1740 N N . GLU A 1 223 ? -3.076 4.354 35.772 1.00 85.56 223 GLU A N 1
ATOM 1741 C CA . GLU A 1 223 ? -3.293 5.042 37.054 1.00 85.56 223 GLU A CA 1
ATOM 1742 C C . GLU A 1 223 ? -2.027 5.658 37.683 1.00 85.56 223 GLU A C 1
ATOM 1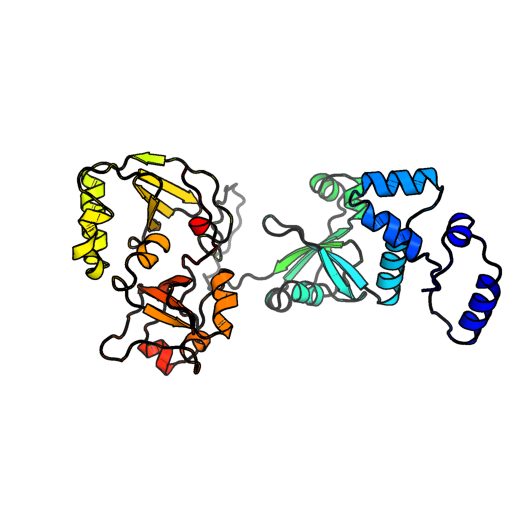744 O O . GLU A 1 223 ? -2.087 6.830 38.064 1.00 85.56 223 GLU A O 1
ATOM 1749 N N . PRO A 1 224 ? -0.864 4.976 37.742 1.00 85.50 224 PRO A N 1
ATOM 1750 C CA . PRO A 1 224 ? 0.339 5.571 38.328 1.00 85.50 224 PRO A CA 1
ATOM 1751 C C . PRO A 1 224 ? 0.985 6.659 37.451 1.00 85.50 224 PRO A C 1
ATOM 1753 O O . PRO A 1 224 ? 1.698 7.511 37.976 1.00 85.50 224 PRO A O 1
ATOM 1756 N N . PHE A 1 225 ? 0.729 6.666 36.139 1.00 85.81 225 PHE A N 1
ATOM 1757 C CA . PHE A 1 225 ? 1.396 7.552 35.170 1.00 85.81 225 PHE A CA 1
ATOM 1758 C C . PHE A 1 225 ? 0.525 8.733 34.721 1.00 85.81 225 PHE A C 1
ATOM 1760 O O . PHE A 1 225 ? 0.997 9.657 34.063 1.00 85.81 225 PHE A O 1
ATOM 1767 N N . ILE A 1 226 ? -0.759 8.743 35.085 1.00 85.50 226 ILE A N 1
ATOM 1768 C CA . ILE A 1 226 ? -1.740 9.708 34.576 1.00 85.50 226 ILE A CA 1
ATOM 1769 C C . ILE A 1 226 ? -1.398 11.174 34.882 1.00 85.50 226 ILE A C 1
ATOM 1771 O O . ILE A 1 226 ? -1.741 12.056 34.100 1.00 85.50 226 ILE A O 1
ATOM 1775 N N . GLU A 1 227 ? -0.739 11.464 36.009 1.00 85.38 227 GLU A N 1
ATOM 1776 C CA . GLU A 1 227 ? -0.325 12.836 36.346 1.00 85.38 227 GLU A CA 1
ATOM 1777 C C . GLU A 1 227 ? 0.904 13.295 35.550 1.00 85.38 227 GLU A C 1
ATOM 1779 O O . GLU A 1 227 ? 1.108 14.500 35.417 1.00 85.38 227 GLU A O 1
ATOM 1784 N N . GLU A 1 228 ? 1.691 12.361 35.008 1.00 85.00 228 GLU A N 1
ATOM 1785 C CA . GLU A 1 228 ? 2.877 12.654 34.200 1.00 85.00 228 GLU A CA 1
ATOM 1786 C C . GLU A 1 228 ? 2.474 13.083 32.787 1.00 85.00 228 GLU A C 1
ATOM 1788 O O . GLU A 1 228 ? 2.832 14.173 32.346 1.00 85.00 228 GLU A O 1
ATOM 1793 N N . PHE A 1 229 ? 1.662 12.271 32.099 1.00 84.56 229 PHE A N 1
ATOM 1794 C CA . PHE A 1 229 ? 1.262 12.568 30.720 1.00 84.56 229 PHE A CA 1
ATOM 1795 C C . PHE A 1 229 ? -0.025 13.401 30.610 1.00 84.56 229 PHE A C 1
ATOM 1797 O O . PHE A 1 229 ? -0.272 14.002 29.566 1.00 84.56 229 PHE A O 1
ATOM 1804 N N . MET A 1 230 ? -0.865 13.461 31.655 1.00 85.31 230 MET A N 1
ATOM 1805 C CA . MET A 1 230 ? -2.095 14.268 31.669 1.00 85.31 230 MET A CA 1
ATOM 1806 C C . MET A 1 230 ? -2.300 15.037 32.992 1.00 85.31 230 MET A C 1
ATOM 1808 O O . MET A 1 230 ? -3.233 14.752 33.766 1.00 85.31 230 MET A O 1
ATOM 1812 N N . PRO A 1 231 ? -1.482 16.079 33.245 1.00 85.56 231 PRO A N 1
ATOM 1813 C CA . PRO A 1 231 ? -1.598 16.881 34.454 1.00 85.56 231 PRO A CA 1
ATOM 1814 C C . PRO A 1 231 ? -2.899 17.689 34.479 1.00 85.56 231 PRO A C 1
ATOM 1816 O O . PRO A 1 231 ? -3.335 18.253 33.475 1.00 85.56 231 PRO A O 1
ATOM 1819 N N . LYS A 1 232 ? -3.493 17.855 35.667 1.00 82.06 232 LYS A N 1
ATOM 1820 C CA . LYS A 1 232 ? -4.773 18.581 35.853 1.00 82.06 232 LYS A CA 1
ATOM 1821 C C . LYS A 1 232 ? -4.759 20.052 35.410 1.00 82.06 232 LYS A C 1
ATOM 1823 O O . LYS A 1 232 ? -5.826 20.635 35.229 1.00 82.06 232 LYS A O 1
ATOM 1828 N N . LYS A 1 233 ? -3.575 20.666 35.313 1.00 81.44 233 LYS A N 1
ATOM 1829 C CA . LYS A 1 233 ? -3.383 22.071 34.911 1.00 81.44 233 LYS A CA 1
ATOM 1830 C C . LYS A 1 233 ? -3.036 22.234 33.427 1.00 81.44 233 LYS A C 1
ATOM 1832 O O . LYS A 1 233 ? -3.079 23.361 32.944 1.00 81.44 233 LYS A O 1
ATOM 1837 N N . ALA A 1 234 ? -2.691 21.154 32.726 1.00 84.31 234 ALA A N 1
ATOM 1838 C CA . ALA A 1 234 ? -2.342 21.220 31.313 1.00 84.31 234 ALA A CA 1
ATOM 1839 C C . ALA A 1 234 ? -3.592 21.421 30.450 1.00 84.31 234 ALA A C 1
ATOM 1841 O O . ALA A 1 234 ? -4.649 20.840 30.721 1.00 84.31 234 ALA A O 1
ATOM 1842 N N . SER A 1 235 ? -3.471 22.245 29.408 1.00 84.12 235 SER A N 1
ATOM 1843 C CA . SER A 1 235 ? -4.545 22.477 28.445 1.00 84.12 235 SER A CA 1
ATOM 1844 C C . SER A 1 235 ? -4.580 21.358 27.412 1.00 84.12 235 SER A C 1
ATOM 1846 O O . SER A 1 235 ? -3.710 21.287 26.550 1.00 84.12 235 SER A O 1
ATOM 1848 N N . LEU A 1 236 ? -5.607 20.511 27.488 1.00 89.19 236 LEU A N 1
ATOM 1849 C CA . LEU A 1 236 ? -5.860 19.472 26.494 1.00 89.19 236 LEU A CA 1
ATOM 1850 C C . LEU A 1 236 ? -6.477 20.085 25.231 1.00 89.19 236 LEU A C 1
ATOM 1852 O O . LEU A 1 236 ? -7.478 20.806 25.301 1.00 89.19 236 LEU A O 1
ATOM 1856 N N . GLU A 1 237 ? -5.911 19.766 24.075 1.00 90.31 237 GLU A N 1
ATOM 1857 C CA . GLU A 1 237 ? -6.430 20.162 22.769 1.00 90.31 237 GLU A CA 1
ATOM 1858 C C . GLU A 1 237 ? -7.067 18.963 22.065 1.00 90.31 237 GLU A C 1
ATOM 1860 O O . GLU A 1 237 ? -6.584 17.839 22.160 1.00 90.31 237 GLU A O 1
ATOM 1865 N N . ALA A 1 238 ? -8.182 19.204 21.380 1.00 89.62 238 ALA A N 1
ATOM 1866 C CA . ALA A 1 238 ? -8.875 18.237 20.545 1.00 89.62 238 ALA A CA 1
ATOM 1867 C C . ALA A 1 238 ? -8.708 18.626 19.074 1.00 89.62 238 ALA A C 1
ATOM 1869 O O . ALA A 1 238 ? -9.148 19.704 18.655 1.00 89.62 238 ALA A O 1
ATOM 1870 N N . VAL A 1 239 ? -8.101 17.728 18.306 1.00 89.50 239 VAL A N 1
ATOM 1871 C CA . VAL A 1 239 ? -7.894 17.812 16.861 1.00 89.50 239 VAL A CA 1
ATOM 1872 C C . VAL A 1 239 ? -8.891 16.875 16.188 1.00 89.50 239 VAL A C 1
ATOM 1874 O O . VAL A 1 239 ? -8.907 15.673 16.452 1.00 89.50 239 VAL A O 1
ATOM 1877 N N . LYS A 1 240 ? -9.764 17.415 15.337 1.00 87.25 240 LYS A N 1
ATOM 1878 C CA . LYS A 1 240 ? -10.754 16.603 14.613 1.00 87.25 240 LYS A CA 1
ATOM 1879 C C . LYS A 1 240 ? -10.108 15.965 13.393 1.00 87.25 240 LYS A C 1
ATOM 1881 O O . LYS A 1 240 ? -9.758 16.690 12.480 1.00 87.25 240 LYS A O 1
ATOM 1886 N N . LEU A 1 241 ? -9.981 14.650 13.352 1.00 84.12 241 LEU A N 1
ATOM 1887 C CA . LEU A 1 241 ? -9.432 13.936 12.204 1.00 84.12 241 LEU A CA 1
ATOM 1888 C C . LEU A 1 241 ? -10.543 13.584 11.188 1.00 84.12 241 LEU A C 1
ATOM 1890 O O . LEU A 1 241 ? -11.735 13.612 11.532 1.00 84.12 241 LEU A O 1
ATOM 1894 N N . PRO A 1 242 ? -10.174 13.238 9.939 1.00 73.88 242 PRO A N 1
ATOM 1895 C CA . PRO A 1 242 ? -11.053 12.538 9.003 1.00 73.88 242 PRO A CA 1
ATOM 1896 C C . PRO A 1 242 ? -11.655 11.267 9.633 1.00 73.88 242 PRO A C 1
ATOM 1898 O O . PRO A 1 242 ? -11.197 10.797 10.672 1.00 73.88 242 PRO A O 1
ATOM 1901 N N . ASP A 1 243 ? -12.731 10.742 9.048 1.00 72.75 243 ASP A N 1
ATOM 1902 C CA . ASP A 1 243 ? -13.429 9.535 9.531 1.00 72.75 243 ASP A CA 1
ATOM 1903 C C . ASP A 1 243 ? -14.052 9.646 10.932 1.00 72.75 243 ASP A C 1
ATOM 1905 O O . ASP A 1 243 ? -14.333 8.654 11.600 1.00 72.75 243 ASP A O 1
ATOM 1909 N N . ARG A 1 244 ? -14.375 10.879 11.351 1.00 80.62 244 ARG A N 1
ATOM 1910 C CA . ARG A 1 244 ? -15.110 11.166 12.596 1.00 80.62 244 ARG A CA 1
ATOM 1911 C C . ARG A 1 244 ? -14.354 10.717 13.856 1.00 80.62 244 ARG A C 1
ATOM 1913 O O . ARG A 1 244 ? -14.965 10.320 14.849 1.00 80.62 244 ARG A O 1
ATOM 1920 N N . VAL A 1 245 ? -13.031 10.830 13.839 1.00 86.38 245 VAL A N 1
ATOM 1921 C CA . VAL A 1 245 ? -12.165 10.542 14.989 1.00 86.38 245 VAL A CA 1
ATOM 1922 C C . VAL A 1 245 ? -11.685 11.847 15.613 1.00 86.38 245 VAL A C 1
ATOM 1924 O O . VAL A 1 245 ? -11.382 12.808 14.913 1.00 86.38 245 VAL A O 1
ATOM 1927 N N . THR A 1 246 ? -11.612 11.910 16.941 1.00 89.06 246 THR A N 1
ATOM 1928 C CA . THR A 1 246 ? -11.020 13.054 17.650 1.00 89.06 246 THR A CA 1
ATOM 1929 C C . THR A 1 246 ? -9.721 12.628 18.310 1.00 89.06 246 THR A C 1
ATOM 1931 O O . THR A 1 246 ? -9.722 11.719 19.133 1.00 89.06 246 THR A O 1
ATOM 1934 N N . LEU A 1 247 ? -8.618 13.287 17.969 1.00 90.62 247 LEU A N 1
ATOM 1935 C CA . LEU A 1 247 ? -7.331 13.105 18.627 1.00 90.62 247 LEU A CA 1
ATOM 1936 C C . LEU A 1 247 ? -7.157 14.136 19.738 1.00 90.62 247 LEU A C 1
ATOM 1938 O O . LEU A 1 247 ? -7.436 15.317 19.544 1.00 90.62 247 LEU A O 1
ATOM 1942 N N . TYR A 1 248 ? -6.650 13.691 20.880 1.00 91.12 248 TYR A N 1
ATOM 1943 C CA . TYR A 1 248 ? -6.373 14.527 22.035 1.00 91.12 248 TYR A CA 1
ATOM 1944 C C . TYR A 1 248 ? -4.872 14.678 22.254 1.00 91.12 248 TYR A C 1
ATOM 1946 O O . TYR A 1 248 ? -4.134 13.689 22.321 1.00 91.12 248 TYR A O 1
ATOM 1954 N N . THR A 1 249 ? -4.424 15.926 22.365 1.00 89.88 249 THR A N 1
ATOM 1955 C CA . THR A 1 249 ? -3.004 16.293 22.410 1.00 89.88 249 THR A CA 1
ATOM 1956 C C . THR A 1 249 ? -2.725 17.289 23.527 1.00 89.88 249 THR A C 1
ATOM 1958 O O . THR A 1 249 ? -3.562 18.141 23.831 1.00 89.88 249 THR A O 1
ATOM 1961 N N . ILE A 1 250 ? -1.536 17.210 24.121 1.00 87.94 250 ILE A N 1
ATOM 1962 C CA . ILE A 1 250 ? -0.999 18.210 25.056 1.00 87.94 250 ILE A CA 1
ATOM 1963 C C . ILE A 1 250 ? 0.344 18.663 24.502 1.00 87.94 250 ILE A C 1
ATOM 1965 O O . ILE A 1 250 ? 1.159 17.809 24.170 1.00 87.94 250 ILE A O 1
ATOM 1969 N N . ASP A 1 251 ? 0.552 19.975 24.371 1.00 82.00 251 ASP A N 1
ATOM 1970 C CA . ASP A 1 251 ? 1.802 20.563 23.862 1.00 82.00 251 ASP A CA 1
ATOM 1971 C C . ASP A 1 251 ? 2.300 19.854 22.590 1.00 82.00 251 ASP A C 1
ATOM 1973 O O . ASP A 1 251 ? 3.432 19.379 22.514 1.00 82.00 251 ASP A O 1
ATOM 1977 N N . SER A 1 252 ? 1.393 19.679 21.620 1.00 81.19 252 SER A N 1
ATOM 1978 C CA . SER A 1 252 ? 1.660 18.998 20.342 1.00 81.19 252 SER A CA 1
ATOM 1979 C C . SER A 1 252 ? 2.015 17.504 20.432 1.00 81.19 252 SER A C 1
ATOM 1981 O O . SER A 1 252 ? 2.280 16.858 19.418 1.00 81.19 252 SER A O 1
ATOM 1983 N N . THR A 1 253 ? 1.945 16.903 21.620 1.00 85.12 253 THR A N 1
ATOM 1984 C CA . THR A 1 253 ? 2.161 15.468 21.829 1.00 85.12 253 THR A CA 1
ATOM 1985 C C . THR A 1 253 ? 0.826 14.714 21.777 1.00 85.12 253 THR A C 1
ATOM 1987 O O . THR A 1 253 ? -0.069 15.006 22.578 1.00 85.12 253 THR A O 1
ATOM 1990 N N . PRO A 1 254 ? 0.647 13.743 20.858 1.00 89.00 254 PRO A N 1
ATOM 1991 C CA . PRO A 1 254 ? -0.574 12.943 20.773 1.00 89.00 254 PRO A CA 1
ATOM 1992 C C . PRO A 1 254 ? -0.655 11.919 21.910 1.00 89.00 254 PRO A C 1
ATOM 1994 O O . PRO A 1 254 ? 0.262 11.119 22.097 1.00 89.00 254 PRO A O 1
ATOM 1997 N N . LEU A 1 255 ? -1.769 11.929 22.650 1.00 89.38 255 LEU A N 1
ATOM 1998 C CA . LEU A 1 255 ? -1.984 11.049 23.803 1.00 89.38 255 LEU A CA 1
ATOM 1999 C C . LEU A 1 255 ? -2.935 9.893 23.479 1.00 89.38 255 LEU A C 1
ATOM 2001 O O . LEU A 1 255 ? -2.567 8.729 23.609 1.00 89.38 255 LEU A O 1
ATOM 2005 N N . PHE A 1 256 ? -4.158 10.205 23.054 1.00 90.62 256 PHE A N 1
ATOM 2006 C CA . PHE A 1 256 ? -5.195 9.219 22.739 1.00 90.62 256 PHE A CA 1
ATOM 2007 C C . PHE A 1 256 ? -6.130 9.754 21.660 1.00 90.62 256 PHE A C 1
ATOM 2009 O O . PHE A 1 256 ? -6.317 10.964 21.528 1.00 90.62 256 PHE A O 1
ATOM 2016 N N . PHE A 1 257 ? -6.735 8.855 20.896 1.00 90.69 257 PHE A N 1
ATOM 2017 C CA . PHE A 1 257 ? -7.761 9.178 19.913 1.00 90.69 257 PHE A CA 1
ATOM 2018 C C . PHE A 1 257 ? -9.062 8.466 20.263 1.00 90.69 257 PHE A C 1
ATOM 2020 O O . PHE A 1 257 ? -9.058 7.386 20.843 1.00 90.69 257 PHE A O 1
ATOM 2027 N N . GLN A 1 258 ? -10.191 9.080 19.937 1.00 88.00 258 GLN A N 1
ATOM 2028 C CA . GLN A 1 258 ? -11.504 8.531 20.231 1.00 88.00 258 GLN A CA 1
ATOM 2029 C C . GLN A 1 258 ? -12.373 8.547 18.964 1.00 88.00 258 GLN A C 1
ATOM 2031 O O . GLN A 1 258 ? -12.637 9.630 18.424 1.00 88.00 258 GLN A O 1
ATOM 2036 N N . PRO A 1 259 ? -12.823 7.378 18.476 1.00 84.38 259 PRO A N 1
ATOM 2037 C CA . PRO A 1 259 ? -13.903 7.289 17.492 1.00 84.38 259 PRO A CA 1
ATOM 2038 C C . PRO A 1 259 ? -15.227 7.805 18.090 1.00 84.38 259 PRO A C 1
ATOM 2040 O O . PRO A 1 259 ? -15.412 7.722 19.302 1.00 84.38 259 PRO A O 1
ATOM 2043 N N . ILE A 1 260 ? -16.172 8.299 17.274 1.00 76.69 260 ILE A N 1
ATOM 2044 C CA . ILE A 1 260 ? -17.446 8.891 17.762 1.00 76.69 260 ILE A CA 1
ATOM 2045 C C . ILE A 1 260 ? -18.176 8.045 18.816 1.00 76.69 260 ILE A C 1
ATOM 2047 O O . ILE A 1 260 ? -18.699 8.609 19.775 1.00 76.69 260 ILE A O 1
ATOM 2051 N N . ASP A 1 261 ? -18.218 6.726 18.626 1.00 73.19 261 ASP A N 1
ATOM 2052 C CA . ASP A 1 261 ? -18.961 5.787 19.480 1.00 73.19 261 ASP A CA 1
ATOM 2053 C C . ASP A 1 261 ? -18.031 4.742 20.123 1.00 73.19 261 ASP A C 1
ATOM 2055 O O . ASP A 1 261 ? -18.434 3.630 20.451 1.00 73.19 261 ASP A O 1
ATOM 2059 N N . GLY A 1 262 ? -16.742 5.080 20.244 1.00 76.06 262 GLY A N 1
ATOM 2060 C CA . GLY A 1 262 ? -15.706 4.173 20.731 1.00 76.06 262 GLY A CA 1
ATOM 2061 C C . GLY A 1 262 ? -15.108 4.593 22.078 1.00 76.06 262 GLY A C 1
ATOM 2062 O O . GLY A 1 262 ? -15.142 5.779 22.442 1.00 76.06 262 GLY A O 1
ATOM 2063 N N . PRO A 1 263 ? -14.515 3.642 22.823 1.00 84.94 263 PRO A N 1
ATOM 2064 C CA . PRO A 1 263 ? -13.649 3.969 23.950 1.00 84.94 263 PRO A CA 1
ATOM 2065 C C . PRO A 1 263 ? -12.412 4.757 23.473 1.00 84.94 263 PRO A C 1
ATOM 2067 O O . PRO A 1 263 ? -12.015 4.648 22.308 1.00 84.94 263 PRO A O 1
ATOM 2070 N N . PRO A 1 264 ? -11.796 5.577 24.345 1.00 88.69 264 PRO A N 1
ATOM 2071 C CA . PRO A 1 264 ? -10.552 6.261 24.008 1.00 88.69 264 PRO A CA 1
ATOM 2072 C C . PRO A 1 264 ? -9.441 5.229 23.785 1.00 88.69 264 PRO A C 1
ATOM 2074 O O . PRO A 1 264 ? -9.221 4.380 24.636 1.00 88.69 264 PRO A O 1
ATOM 2077 N N . VAL A 1 265 ? -8.731 5.315 22.663 1.00 90.56 265 VAL A N 1
ATOM 2078 C CA . VAL A 1 265 ? -7.618 4.431 22.300 1.00 90.56 265 VAL A CA 1
ATOM 2079 C C . VAL A 1 265 ? -6.295 5.180 22.502 1.00 90.56 265 VAL A C 1
ATOM 2081 O O . VAL A 1 265 ? -6.136 6.277 21.958 1.00 90.56 265 VAL A O 1
ATOM 2084 N N . PRO A 1 266 ? -5.327 4.639 23.262 1.00 91.12 266 PRO A N 1
ATOM 2085 C CA . PRO A 1 266 ? -4.038 5.287 23.458 1.00 91.12 266 PRO A CA 1
ATOM 2086 C C . PRO A 1 266 ? -3.228 5.313 22.156 1.00 91.12 266 PRO A C 1
ATOM 2088 O O . PRO A 1 266 ? -3.258 4.382 21.354 1.00 91.12 266 PRO A O 1
ATOM 2091 N N . HIS A 1 267 ? -2.490 6.399 21.945 1.00 91.62 267 HIS A N 1
ATOM 2092 C CA . HIS A 1 267 ? -1.604 6.559 20.797 1.00 91.62 267 HIS A CA 1
ATOM 2093 C C . HIS A 1 267 ? -0.344 5.688 20.949 1.00 91.62 267 HIS A C 1
ATOM 2095 O O . HIS A 1 267 ? 0.143 5.498 22.066 1.00 91.62 267 HIS A O 1
ATOM 2101 N N . LEU A 1 268 ? 0.250 5.212 19.843 1.00 90.38 268 LEU A N 1
ATOM 2102 C CA . LEU A 1 268 ? 1.425 4.326 19.901 1.00 90.38 268 LEU A CA 1
ATOM 2103 C C . LEU A 1 268 ? 2.609 4.949 20.646 1.00 90.38 268 LEU A C 1
ATOM 2105 O O . LEU A 1 268 ? 3.271 4.260 21.410 1.00 90.38 268 LEU A O 1
ATOM 2109 N N . ARG A 1 269 ? 2.832 6.262 20.499 1.00 89.12 269 ARG A N 1
ATOM 2110 C CA . ARG A 1 269 ? 3.884 6.977 21.250 1.00 89.12 269 ARG A CA 1
ATOM 2111 C C . ARG A 1 269 ? 3.700 6.867 22.767 1.00 89.12 269 ARG A C 1
ATOM 2113 O O . ARG A 1 269 ? 4.672 6.618 23.466 1.00 89.12 269 ARG A O 1
ATOM 2120 N N . LEU A 1 270 ? 2.467 6.997 23.262 1.00 88.56 270 LEU A N 1
ATOM 2121 C CA . LEU A 1 270 ? 2.169 6.863 24.692 1.00 88.56 270 LEU A CA 1
ATOM 2122 C C . LEU A 1 270 ? 2.392 5.420 25.164 1.00 88.56 270 LEU A C 1
ATOM 2124 O O . LEU A 1 270 ? 2.960 5.179 26.226 1.00 88.56 270 LEU A O 1
ATOM 2128 N N . ILE A 1 271 ? 1.979 4.459 24.340 1.00 89.94 271 ILE A N 1
ATOM 2129 C CA . ILE A 1 271 ? 2.152 3.028 24.599 1.00 89.94 271 ILE A CA 1
ATOM 2130 C C . ILE A 1 271 ? 3.638 2.644 24.634 1.00 89.94 271 ILE A C 1
ATOM 2132 O O . ILE A 1 271 ? 4.035 1.822 25.451 1.00 89.94 271 ILE A O 1
ATOM 2136 N N . HIS A 1 272 ? 4.472 3.225 23.770 1.00 88.62 272 HIS A N 1
ATOM 2137 C CA . HIS A 1 272 ? 5.918 2.980 23.763 1.00 88.62 272 HIS A CA 1
ATOM 2138 C C . HIS A 1 272 ? 6.602 3.500 25.026 1.00 88.62 272 HIS A C 1
ATOM 2140 O O . HIS A 1 272 ? 7.547 2.874 25.496 1.00 88.62 272 HIS A O 1
ATOM 2146 N N . THR A 1 273 ? 6.108 4.598 25.605 1.00 87.62 273 THR A N 1
ATOM 2147 C CA . THR A 1 273 ? 6.588 5.096 26.901 1.00 87.62 273 THR A CA 1
ATOM 2148 C C . THR A 1 273 ? 6.158 4.184 28.055 1.00 87.62 273 THR A C 1
ATOM 2150 O O . THR A 1 273 ? 6.950 3.939 28.962 1.00 87.62 273 THR A O 1
ATOM 2153 N N . TYR A 1 274 ? 4.939 3.631 28.004 1.00 88.06 274 TYR A N 1
ATOM 2154 C CA . TYR A 1 274 ? 4.369 2.790 29.067 1.00 88.06 274 TYR A CA 1
ATOM 2155 C C . TYR A 1 274 ? 3.823 1.450 28.528 1.00 88.06 274 TYR A C 1
ATOM 2157 O O . TYR A 1 274 ? 2.610 1.216 28.525 1.00 88.06 274 TYR A O 1
ATOM 2165 N N . PRO A 1 275 ? 4.694 0.521 28.094 1.00 82.19 275 PRO A N 1
ATOM 2166 C CA . PRO A 1 275 ? 4.275 -0.703 27.404 1.00 82.19 275 PRO A CA 1
ATOM 2167 C C . PRO A 1 275 ? 3.570 -1.723 28.310 1.00 82.19 275 PRO A C 1
ATOM 2169 O O . PRO A 1 275 ? 2.923 -2.638 27.807 1.00 82.19 275 PRO A O 1
ATOM 2172 N N . SER A 1 276 ? 3.696 -1.590 29.633 1.00 83.31 276 SER A N 1
ATOM 2173 C CA . SER A 1 276 ? 3.030 -2.443 30.627 1.00 83.31 276 SER A CA 1
ATOM 2174 C C . SER A 1 276 ? 1.600 -2.007 30.954 1.00 83.31 276 SER A C 1
ATOM 2176 O O . SER A 1 276 ? 0.889 -2.745 31.630 1.00 83.31 276 SER A O 1
ATOM 2178 N N . ALA A 1 277 ? 1.168 -0.828 30.494 1.00 83.62 277 ALA A N 1
ATOM 2179 C CA . ALA A 1 277 ? -0.137 -0.270 30.841 1.00 83.62 277 ALA A CA 1
ATOM 2180 C C . ALA A 1 277 ? -1.307 -0.900 30.063 1.00 83.62 277 ALA A C 1
ATOM 2182 O O . ALA A 1 277 ? -2.461 -0.724 30.455 1.00 83.62 277 ALA A O 1
ATOM 2183 N N . ILE A 1 278 ? -1.022 -1.630 28.977 1.00 86.75 278 ILE A N 1
ATOM 2184 C CA . ILE A 1 278 ? -2.029 -2.281 28.132 1.00 86.75 278 ILE A CA 1
ATOM 2185 C C . ILE A 1 278 ? -1.736 -3.777 27.949 1.00 86.75 278 ILE A C 1
ATOM 2187 O O . ILE A 1 278 ? -0.568 -4.177 27.928 1.00 86.75 278 ILE A O 1
ATOM 2191 N N . PRO A 1 279 ? -2.768 -4.621 27.772 1.00 88.88 279 PRO A N 1
ATOM 2192 C CA . PRO A 1 279 ? -2.567 -6.018 27.414 1.00 88.88 279 PRO A CA 1
ATOM 2193 C C . PRO A 1 279 ? -1.926 -6.130 26.027 1.00 88.88 279 PRO A C 1
ATOM 2195 O O . PRO A 1 279 ? -2.251 -5.368 25.109 1.00 88.88 279 PRO A O 1
ATOM 2198 N N . THR A 1 280 ? -1.012 -7.091 25.869 1.00 90.50 280 THR A N 1
ATOM 2199 C CA . THR A 1 280 ? -0.266 -7.276 24.617 1.00 90.50 280 THR A CA 1
ATOM 2200 C C . THR A 1 280 ? -0.365 -8.695 24.071 1.00 90.50 280 THR A C 1
ATOM 2202 O O . THR A 1 280 ? -0.392 -9.663 24.827 1.00 90.50 280 THR A O 1
ATOM 2205 N N . ILE A 1 281 ? -0.401 -8.807 22.744 1.00 91.38 281 ILE A N 1
ATOM 2206 C CA . ILE A 1 281 ? -0.346 -10.062 21.980 1.00 91.38 281 ILE A CA 1
ATOM 2207 C C . ILE A 1 281 ? 0.842 -10.019 21.016 1.00 91.38 281 ILE A C 1
ATOM 2209 O O . ILE A 1 281 ? 1.279 -8.933 20.646 1.00 91.38 281 ILE A O 1
ATOM 2213 N N . GLN A 1 282 ? 1.375 -11.165 20.591 1.00 92.56 282 GLN A N 1
ATOM 2214 C CA . GLN A 1 282 ? 2.529 -11.218 19.685 1.00 92.56 282 GLN A CA 1
ATOM 2215 C C . GLN A 1 282 ? 2.172 -11.858 18.344 1.00 92.56 282 GLN A C 1
ATOM 2217 O O . GLN A 1 282 ? 1.606 -12.952 18.320 1.00 92.56 282 GLN A O 1
ATOM 2222 N N . ILE A 1 283 ? 2.572 -11.205 17.251 1.00 92.31 283 ILE A N 1
ATOM 2223 C CA . ILE A 1 283 ? 2.459 -11.709 15.874 1.00 92.31 283 ILE A CA 1
ATOM 2224 C C . ILE A 1 283 ? 3.767 -12.319 15.379 1.00 92.31 283 ILE A C 1
ATOM 2226 O O . ILE A 1 283 ? 4.853 -11.927 15.808 1.00 92.31 283 ILE A O 1
ATOM 2230 N N . ASP A 1 284 ? 3.655 -13.233 14.423 1.00 91.44 284 ASP A N 1
ATOM 2231 C CA . ASP A 1 284 ? 4.785 -13.858 13.744 1.00 91.44 284 ASP A CA 1
ATOM 2232 C C . ASP A 1 284 ? 5.473 -12.945 12.723 1.00 91.44 284 ASP A C 1
ATOM 2234 O O . ASP A 1 284 ? 4.898 -11.972 12.227 1.00 91.44 284 ASP A O 1
ATOM 2238 N N . ARG A 1 285 ? 6.701 -13.313 12.334 1.00 88.00 285 ARG A N 1
ATOM 2239 C CA . ARG A 1 285 ? 7.489 -12.581 11.324 1.00 88.00 285 ARG A CA 1
ATOM 2240 C C . ARG A 1 285 ? 6.765 -12.334 10.000 1.00 88.00 285 ARG A C 1
ATOM 2242 O O . ARG A 1 285 ? 6.982 -11.287 9.389 1.00 88.00 285 ARG A O 1
ATOM 2249 N N . GLY A 1 286 ? 5.948 -13.279 9.536 1.00 86.25 286 GLY A N 1
ATOM 2250 C CA . GLY A 1 286 ? 5.222 -13.172 8.274 1.00 86.25 286 GLY A CA 1
ATOM 2251 C C . GLY A 1 286 ? 4.154 -12.083 8.312 1.00 86.25 286 GLY A C 1
ATOM 2252 O O . GLY A 1 286 ? 4.012 -11.336 7.344 1.00 86.25 286 GLY A O 1
ATOM 2253 N N . ALA A 1 287 ? 3.457 -11.938 9.442 1.00 86.50 287 ALA A N 1
ATOM 2254 C CA . ALA A 1 287 ? 2.405 -10.944 9.625 1.00 86.50 287 ALA A CA 1
ATOM 2255 C C . ALA A 1 287 ? 2.925 -9.503 9.781 1.00 86.50 287 ALA A C 1
ATOM 2257 O O . ALA A 1 287 ? 2.214 -8.570 9.404 1.00 86.50 287 ALA A O 1
ATOM 2258 N N . ILE A 1 288 ? 4.159 -9.299 10.270 1.00 89.06 288 ILE A N 1
ATOM 2259 C CA . ILE A 1 288 ? 4.719 -7.959 10.561 1.00 89.06 288 ILE A CA 1
ATOM 2260 C C . ILE A 1 288 ? 4.586 -7.014 9.363 1.00 89.06 288 ILE A C 1
ATOM 2262 O O . ILE A 1 288 ? 4.087 -5.898 9.498 1.00 89.06 288 ILE A O 1
ATOM 2266 N N . ARG A 1 289 ? 5.010 -7.462 8.174 1.00 87.50 289 ARG A N 1
ATOM 2267 C CA . ARG A 1 289 ? 4.985 -6.632 6.959 1.00 87.50 289 ARG A CA 1
ATOM 2268 C C . ARG A 1 289 ? 3.568 -6.177 6.606 1.00 87.50 289 ARG A C 1
ATOM 2270 O O . ARG A 1 289 ? 3.392 -5.056 6.141 1.00 87.50 289 ARG A O 1
ATOM 2277 N N . PHE A 1 290 ? 2.580 -7.047 6.800 1.00 87.31 290 PHE A N 1
ATOM 2278 C CA . PHE A 1 290 ? 1.190 -6.764 6.458 1.00 87.31 290 PHE A CA 1
ATOM 2279 C C . PHE A 1 290 ? 0.560 -5.798 7.460 1.00 87.31 290 PHE A C 1
ATOM 2281 O O . PHE A 1 290 ? -0.075 -4.827 7.050 1.00 87.31 290 PHE A O 1
ATOM 2288 N N . VAL A 1 291 ? 0.822 -5.995 8.753 1.00 86.88 291 VAL A N 1
ATOM 2289 C CA . VAL A 1 291 ? 0.355 -5.095 9.816 1.00 86.88 291 VAL A CA 1
ATOM 2290 C C . VAL A 1 291 ? 0.900 -3.680 9.620 1.00 86.88 291 VAL A C 1
ATOM 2292 O O . VAL A 1 291 ? 0.130 -2.726 9.618 1.00 86.88 291 VAL A O 1
ATOM 2295 N N . LEU A 1 292 ? 2.196 -3.538 9.326 1.00 86.81 292 LEU A N 1
ATOM 2296 C CA . LEU A 1 292 ? 2.817 -2.234 9.047 1.00 86.81 292 LEU A CA 1
ATOM 2297 C C . LEU A 1 292 ? 2.370 -1.595 7.718 1.00 86.81 292 LEU A C 1
ATOM 2299 O O . LEU A 1 292 ? 2.705 -0.449 7.437 1.00 86.81 292 LEU A O 1
ATOM 2303 N N . SER A 1 293 ? 1.619 -2.322 6.888 1.00 83.31 293 SER A N 1
ATOM 2304 C CA . SER A 1 293 ? 0.993 -1.792 5.669 1.00 83.31 293 SER A CA 1
ATOM 2305 C C . SER A 1 293 ? -0.491 -1.441 5.851 1.00 83.31 293 SER A C 1
ATOM 2307 O O . SER A 1 293 ? -1.161 -1.065 4.882 1.00 83.31 293 SER A O 1
ATOM 2309 N N . GLY A 1 294 ? -1.011 -1.579 7.077 1.00 80.31 294 GLY A N 1
ATOM 2310 C CA . GLY A 1 294 ? -2.414 -1.343 7.407 1.00 80.31 294 GLY A CA 1
ATOM 2311 C C . GLY A 1 294 ? -3.351 -2.426 6.882 1.00 80.31 294 GLY A C 1
ATOM 2312 O O . GLY A 1 294 ? -4.459 -2.113 6.455 1.00 80.31 294 GLY A O 1
ATOM 2313 N N . ALA A 1 295 ? -2.891 -3.679 6.823 1.00 83.62 295 ALA A N 1
ATOM 2314 C CA . ALA A 1 295 ? -3.747 -4.826 6.531 1.00 83.62 295 ALA A CA 1
ATOM 2315 C C . ALA A 1 295 ? -4.422 -5.348 7.810 1.00 83.62 295 ALA A C 1
ATOM 2317 O O . ALA A 1 295 ? -3.885 -5.206 8.909 1.00 83.62 295 ALA A O 1
ATOM 2318 N N . THR A 1 296 ? -5.572 -6.003 7.652 1.00 87.69 296 THR A N 1
ATOM 2319 C CA . THR A 1 296 ? -6.312 -6.632 8.753 1.00 87.69 296 THR A CA 1
ATOM 2320 C C . THR A 1 296 ? -5.502 -7.760 9.391 1.00 87.69 296 THR A C 1
ATOM 2322 O O . THR A 1 296 ? -4.919 -8.593 8.687 1.00 87.69 296 THR A O 1
ATOM 2325 N N . LEU A 1 297 ? -5.498 -7.836 10.721 1.00 87.62 297 LEU A N 1
ATOM 2326 C CA . LEU A 1 297 ? -4.821 -8.903 11.446 1.00 87.62 297 LEU A CA 1
ATOM 2327 C C . LEU A 1 297 ? -5.666 -10.179 11.420 1.00 87.62 297 LEU A C 1
ATOM 2329 O O . LEU A 1 297 ? -6.807 -10.198 11.882 1.00 87.62 297 LEU A O 1
ATOM 2333 N N . MET A 1 298 ? -5.081 -11.263 10.917 1.00 89.75 298 MET A N 1
ATOM 2334 C CA . MET A 1 298 ? -5.737 -12.564 10.786 1.00 89.75 298 MET A CA 1
ATOM 2335 C C . MET A 1 298 ? -5.253 -13.537 11.866 1.00 89.75 298 MET A C 1
ATOM 2337 O O . MET A 1 298 ? -4.072 -13.546 12.215 1.00 89.75 298 MET A O 1
ATOM 2341 N N . ALA A 1 299 ? -6.140 -14.424 12.327 1.00 87.69 299 ALA A N 1
ATOM 2342 C CA . ALA A 1 299 ? -5.846 -15.415 13.368 1.00 87.69 299 ALA A CA 1
ATOM 2343 C C . ALA A 1 299 ? -4.584 -16.272 13.117 1.00 87.69 299 ALA A C 1
ATOM 2345 O O . ALA A 1 299 ? -3.825 -16.466 14.070 1.00 87.69 299 ALA A O 1
ATOM 2346 N N . PRO A 1 300 ? -4.271 -16.715 11.876 1.00 87.00 300 PRO A N 1
ATOM 2347 C CA . PRO A 1 300 ? -3.061 -17.495 11.613 1.00 87.00 300 PRO A CA 1
ATOM 2348 C C . PRO A 1 300 ? -1.755 -16.795 12.009 1.00 87.00 300 PRO A C 1
ATOM 2350 O O . PRO A 1 300 ? -0.786 -17.477 12.339 1.00 87.00 300 PRO A O 1
ATOM 2353 N N . GLY A 1 301 ? -1.724 -15.456 12.015 1.00 85.75 301 GLY A N 1
ATOM 2354 C CA . GLY A 1 301 ? -0.537 -14.699 12.419 1.00 85.75 301 GLY A CA 1
ATOM 2355 C C . GLY A 1 301 ? -0.251 -14.737 13.927 1.00 85.75 301 GLY A C 1
ATOM 2356 O O . GLY A 1 301 ? 0.854 -14.432 14.366 1.00 85.75 301 GLY A O 1
ATOM 2357 N N . LEU A 1 302 ? -1.239 -15.144 14.730 1.00 86.38 302 LEU A N 1
ATOM 2358 C CA . LEU A 1 302 ? -1.150 -15.240 16.192 1.00 86.38 302 LEU A CA 1
ATOM 2359 C C . LEU A 1 302 ? -1.020 -16.687 16.682 1.00 86.38 302 LEU A C 1
ATOM 2361 O O . LEU A 1 302 ? -0.495 -16.920 17.768 1.00 86.38 302 LEU A O 1
ATOM 2365 N N . THR A 1 303 ? -1.498 -17.659 15.901 1.00 86.12 303 THR A N 1
ATOM 2366 C CA . THR A 1 303 ? -1.481 -19.089 16.262 1.00 86.12 303 THR A CA 1
ATOM 2367 C C . THR A 1 303 ? -0.295 -19.860 15.678 1.00 86.12 303 THR A C 1
ATOM 2369 O O . THR A 1 303 ? -0.149 -21.054 15.932 1.00 86.12 303 THR A O 1
ATOM 2372 N N . SER A 1 304 ? 0.532 -19.219 14.855 1.00 86.00 304 SER A N 1
ATOM 2373 C CA . SER A 1 304 ? 1.750 -19.814 14.295 1.00 86.00 304 SER A CA 1
ATOM 2374 C C . SER A 1 304 ? 2.877 -19.914 15.349 1.00 86.00 304 SER A C 1
ATOM 2376 O O . SER A 1 304 ? 2.761 -19.334 16.429 1.00 86.00 304 SER A O 1
ATOM 2378 N N . PRO A 1 305 ? 3.999 -20.615 15.074 1.00 81.12 305 PRO A N 1
ATOM 2379 C CA . PRO A 1 305 ? 5.072 -20.820 16.059 1.00 81.12 305 PRO A CA 1
ATOM 2380 C C . PRO A 1 305 ? 5.674 -19.534 16.649 1.00 81.12 305 PRO A C 1
ATOM 2382 O O . PRO A 1 305 ? 6.168 -19.555 17.780 1.00 81.12 305 PRO A O 1
ATOM 2385 N N . GLY A 1 306 ? 5.634 -18.433 15.891 1.00 80.06 306 GLY A N 1
ATOM 2386 C CA . GLY A 1 306 ? 6.109 -17.106 16.296 1.00 80.06 306 GLY A CA 1
ATOM 2387 C C . GLY A 1 306 ? 5.064 -16.249 17.017 1.00 80.06 306 GLY A C 1
ATOM 2388 O O . GLY A 1 306 ? 5.426 -15.273 17.677 1.00 80.06 306 GLY A O 1
ATOM 2389 N N . GLY A 1 307 ? 3.786 -16.623 16.934 1.00 84.44 307 GLY A N 1
ATOM 2390 C CA . GLY A 1 307 ? 2.699 -15.942 17.622 1.00 84.44 307 GLY A CA 1
ATOM 2391 C C . GLY A 1 307 ? 2.621 -16.329 19.101 1.00 84.44 307 GLY A C 1
ATOM 2392 O O . GLY A 1 307 ? 2.935 -17.460 19.497 1.00 84.44 307 GLY A O 1
ATOM 2393 N N . ARG A 1 308 ? 2.235 -15.376 19.952 1.00 85.75 308 ARG A N 1
ATOM 2394 C CA . ARG A 1 308 ? 1.971 -15.612 21.380 1.00 85.75 308 ARG A CA 1
ATOM 2395 C C . ARG A 1 308 ? 0.673 -14.928 21.771 1.00 85.75 308 ARG A C 1
ATOM 2397 O O . ARG A 1 308 ? 0.498 -13.730 21.561 1.00 85.75 308 ARG A O 1
ATOM 2404 N N . LEU A 1 309 ? -0.219 -15.711 22.361 1.00 85.69 309 LEU A N 1
ATOM 2405 C CA . LEU A 1 309 ? -1.474 -15.256 22.944 1.00 85.69 309 LEU A CA 1
ATOM 2406 C C . LEU A 1 309 ? -1.406 -15.465 24.461 1.00 85.69 309 LEU A C 1
ATOM 2408 O O . LEU A 1 309 ? -0.806 -16.459 24.880 1.00 85.69 309 LEU A O 1
ATOM 2412 N N . PRO A 1 310 ? -2.021 -14.582 25.267 1.00 82.69 310 PRO A N 1
ATOM 2413 C CA . PRO A 1 310 ? -2.039 -14.721 26.720 1.00 82.69 310 PRO A CA 1
ATOM 2414 C C . PRO A 1 310 ? -2.689 -16.041 27.150 1.00 82.69 310 PRO A C 1
ATOM 2416 O O . PRO A 1 310 ? -3.480 -16.635 26.406 1.00 82.69 310 PRO A O 1
ATOM 2419 N N . ASP A 1 311 ? -2.315 -16.534 28.329 1.00 75.62 311 ASP A N 1
ATOM 2420 C CA . ASP A 1 311 ? -2.868 -17.758 28.919 1.00 75.62 311 ASP A CA 1
ATOM 2421 C C . ASP A 1 311 ? -4.350 -17.602 29.285 1.00 75.62 311 ASP A C 1
ATOM 2423 O O . ASP A 1 311 ? -4.873 -16.490 29.301 1.00 75.62 311 ASP A O 1
ATOM 2427 N N . ALA A 1 312 ? -5.039 -18.719 29.548 1.00 69.75 312 ALA A N 1
ATOM 2428 C CA . ALA A 1 312 ? -6.482 -18.728 29.822 1.00 69.75 312 ALA A CA 1
ATOM 2429 C C . ALA A 1 312 ? -6.868 -17.832 31.016 1.00 69.75 312 ALA A C 1
ATOM 2431 O O . ALA A 1 312 ? -7.892 -17.161 30.975 1.00 69.75 312 ALA A O 1
ATOM 2432 N N . ASP A 1 313 ? -5.994 -17.728 32.021 1.00 65.50 313 ASP A N 1
ATOM 2433 C CA . ASP A 1 313 ? -6.204 -16.870 33.195 1.00 65.50 313 ASP A CA 1
ATOM 2434 C C . ASP A 1 313 ? -6.158 -15.363 32.870 1.00 65.50 313 ASP A C 1
ATOM 2436 O O . ASP A 1 313 ? -6.653 -14.547 33.641 1.00 65.50 313 ASP A O 1
ATOM 2440 N N . ASN A 1 314 ? -5.578 -14.989 31.723 1.00 78.38 314 ASN A N 1
ATOM 2441 C CA . ASN A 1 314 ? -5.502 -13.618 31.210 1.00 78.38 314 ASN A CA 1
ATOM 2442 C C . ASN A 1 314 ? -6.165 -13.507 29.826 1.00 78.38 314 ASN A C 1
ATOM 2444 O O . ASN A 1 314 ? -5.702 -12.752 28.964 1.00 78.38 314 ASN A O 1
ATOM 2448 N N . ALA A 1 315 ? -7.206 -14.308 29.580 1.00 80.50 315 ALA A N 1
ATOM 2449 C CA . ALA A 1 315 ? -7.933 -14.275 28.323 1.00 80.50 315 ALA A CA 1
ATOM 2450 C C . ALA A 1 315 ? -8.532 -12.881 28.076 1.00 80.50 315 ALA A C 1
ATOM 2452 O O . ALA A 1 315 ? -9.098 -12.256 28.971 1.00 80.50 315 ALA A O 1
ATOM 2453 N N . LEU A 1 316 ? -8.398 -12.402 26.839 1.00 84.94 316 LEU A N 1
ATOM 2454 C CA . LEU A 1 316 ? -8.919 -11.109 26.413 1.00 84.94 316 LEU A CA 1
ATOM 2455 C C . LEU A 1 316 ? -10.220 -11.325 25.647 1.00 84.94 316 LEU A C 1
ATOM 2457 O O . LEU A 1 316 ? -10.310 -12.190 24.766 1.00 84.94 316 LEU A O 1
ATOM 2461 N N . GLU A 1 317 ? -11.222 -10.524 25.984 1.00 85.31 317 GLU A N 1
ATOM 2462 C CA . GLU A 1 317 ? -12.555 -10.593 25.392 1.00 85.31 317 GLU A CA 1
ATOM 2463 C C . GLU A 1 317 ? -12.647 -9.781 24.092 1.00 85.31 317 GLU A C 1
ATOM 2465 O O . GLU A 1 317 ? -11.861 -8.864 23.831 1.00 85.31 317 GLU A O 1
ATOM 2470 N N . ALA A 1 318 ? -13.646 -10.100 23.266 1.00 86.44 318 ALA A N 1
ATOM 2471 C CA . ALA A 1 318 ? -13.983 -9.271 22.115 1.00 86.44 318 ALA A CA 1
ATOM 2472 C C . ALA A 1 318 ? -14.391 -7.858 22.577 1.00 86.44 318 ALA A C 1
ATOM 2474 O O . ALA A 1 318 ? -15.088 -7.690 23.573 1.00 86.44 318 ALA A O 1
ATOM 2475 N N . GLY A 1 319 ? -13.954 -6.833 21.850 1.00 82.75 319 GLY A N 1
ATOM 2476 C CA . GLY A 1 319 ? -14.153 -5.424 22.187 1.00 82.75 319 GLY A CA 1
ATOM 2477 C C . GLY A 1 319 ? -13.035 -4.813 23.037 1.00 82.75 319 GLY A C 1
ATOM 2478 O O . GLY A 1 319 ? -12.972 -3.589 23.157 1.00 82.75 319 GLY A O 1
ATOM 2479 N N . GLN A 1 320 ? -12.116 -5.616 23.587 1.00 85.06 320 GLN A N 1
ATOM 2480 C CA . GLN A 1 320 ? -10.968 -5.091 24.328 1.00 85.06 320 GLN A CA 1
ATOM 2481 C C . GLN A 1 320 ? -9.896 -4.529 23.390 1.00 85.06 320 GLN A C 1
ATOM 2483 O O . GLN A 1 320 ? -9.654 -5.047 22.297 1.00 85.06 320 GLN A O 1
ATOM 2488 N N . ILE A 1 321 ? -9.234 -3.459 23.831 1.00 88.56 321 ILE A N 1
ATOM 2489 C CA . ILE A 1 321 ? -8.141 -2.829 23.090 1.00 88.56 321 ILE A CA 1
ATOM 2490 C C . ILE A 1 321 ? -6.819 -3.457 23.502 1.00 88.56 321 ILE A C 1
ATOM 2492 O O . ILE A 1 321 ? -6.498 -3.527 24.687 1.00 88.56 321 ILE A O 1
ATOM 2496 N N . VAL A 1 322 ? -6.039 -3.868 22.507 1.00 90.50 322 VAL A N 1
ATOM 2497 C CA . VAL A 1 322 ? -4.795 -4.610 22.700 1.00 90.50 322 VAL A CA 1
ATOM 2498 C C . VAL A 1 322 ? -3.653 -4.000 21.903 1.00 90.50 322 VAL A C 1
ATOM 2500 O O . VAL A 1 322 ? -3.838 -3.499 20.791 1.00 90.50 322 VAL A O 1
ATOM 2503 N N . GLY A 1 323 ? -2.455 -4.065 22.479 1.00 90.94 323 GLY A N 1
ATOM 2504 C CA . GLY A 1 323 ? -1.209 -3.780 21.779 1.00 90.94 323 GLY A CA 1
ATOM 2505 C C . GLY A 1 323 ? -0.661 -5.039 21.114 1.00 90.94 323 GLY A C 1
ATOM 2506 O O . GLY A 1 323 ? -0.630 -6.112 21.709 1.00 90.94 323 GLY A O 1
ATOM 2507 N N . VAL A 1 324 ? -0.186 -4.925 19.885 1.00 91.56 324 VAL A N 1
ATOM 2508 C CA . VAL A 1 324 ? 0.406 -6.029 19.131 1.00 91.56 324 VAL A CA 1
ATOM 2509 C C . VAL A 1 324 ? 1.916 -5.844 19.057 1.00 91.56 324 VAL A C 1
ATOM 2511 O O . VAL A 1 324 ? 2.399 -4.827 18.570 1.00 91.56 324 VAL A O 1
ATOM 2514 N N . LYS A 1 325 ? 2.670 -6.828 19.542 1.00 92.44 325 LYS A N 1
ATOM 2515 C CA . LYS A 1 325 ? 4.132 -6.903 19.483 1.00 92.44 325 LYS A CA 1
ATOM 2516 C C . LYS A 1 325 ? 4.577 -7.753 18.303 1.00 92.44 325 LYS A C 1
ATOM 2518 O O . LYS A 1 325 ? 3.956 -8.764 17.983 1.00 92.44 325 LYS A O 1
ATOM 2523 N N . ALA A 1 326 ? 5.681 -7.366 17.683 1.00 89.94 326 ALA A N 1
ATOM 2524 C CA . ALA A 1 326 ? 6.298 -8.137 16.613 1.00 89.94 326 ALA A CA 1
ATOM 2525 C C . ALA A 1 326 ? 7.292 -9.169 17.170 1.00 89.94 326 ALA A C 1
ATOM 2527 O O . ALA A 1 326 ? 8.065 -8.866 18.077 1.00 89.94 326 ALA A O 1
ATOM 2528 N N . GLU A 1 327 ? 7.317 -10.377 16.605 1.00 88.19 327 GLU A N 1
ATOM 2529 C CA . GLU A 1 327 ? 8.316 -11.390 16.957 1.00 88.19 327 GLU A CA 1
ATOM 2530 C C . GLU A 1 327 ? 9.750 -10.840 16.809 1.00 88.19 327 GLU A C 1
ATOM 2532 O O . GLU A 1 327 ? 10.157 -10.378 15.741 1.00 88.19 327 GLU A O 1
ATOM 2537 N N . GLY A 1 328 ? 10.534 -10.910 17.890 1.00 84.00 328 GLY A N 1
ATOM 2538 C CA . GLY A 1 328 ? 11.922 -10.438 17.914 1.00 84.00 328 GLY A CA 1
ATOM 2539 C C . GLY A 1 328 ? 12.086 -8.926 18.103 1.00 84.00 328 GLY A C 1
ATOM 2540 O O . GLY A 1 328 ? 13.195 -8.417 17.930 1.00 84.00 328 GLY A O 1
ATOM 2541 N N . LYS A 1 329 ? 11.013 -8.203 18.446 1.00 86.00 329 LYS A N 1
ATOM 2542 C CA . LYS A 1 329 ? 11.037 -6.781 18.809 1.00 86.00 329 LYS A CA 1
ATOM 2543 C C . LYS A 1 329 ? 10.311 -6.557 20.135 1.00 86.00 329 LYS A C 1
ATOM 2545 O O . LYS A 1 329 ? 9.322 -7.219 20.427 1.00 86.00 329 LYS A O 1
ATOM 2550 N N . GLU A 1 330 ? 10.807 -5.612 20.928 1.00 81.44 330 GLU A N 1
ATOM 2551 C CA . GLU A 1 330 ? 10.199 -5.257 22.220 1.00 81.44 330 GLU A CA 1
ATOM 2552 C C . GLU A 1 330 ? 9.050 -4.246 22.066 1.00 81.44 330 GLU A C 1
ATOM 2554 O O . GLU A 1 330 ? 8.115 -4.232 22.869 1.00 81.44 330 GLU A O 1
ATOM 2559 N N . GLU A 1 331 ? 9.093 -3.441 21.002 1.00 84.88 331 GLU A N 1
ATOM 2560 C CA . GLU A 1 331 ? 8.126 -2.381 20.724 1.00 84.88 331 GLU A CA 1
ATOM 2561 C C . GLU A 1 331 ? 6.804 -2.902 20.139 1.00 84.88 331 GLU A C 1
ATOM 2563 O O . GLU A 1 331 ? 6.738 -3.909 19.426 1.00 84.88 331 GLU A O 1
ATOM 2568 N N . ILE A 1 332 ? 5.734 -2.158 20.424 1.00 90.12 332 ILE A N 1
ATOM 2569 C CA . ILE A 1 332 ? 4.375 -2.435 19.951 1.00 90.12 332 ILE A CA 1
ATOM 2570 C C . ILE A 1 332 ? 4.197 -1.821 18.558 1.00 90.12 332 ILE A C 1
ATOM 2572 O O . ILE A 1 332 ? 4.437 -0.634 18.360 1.00 90.12 332 ILE A O 1
ATOM 2576 N N . CYS A 1 333 ? 3.785 -2.623 17.580 1.00 89.62 333 CYS A N 1
ATOM 2577 C CA . CYS A 1 333 ? 3.673 -2.208 16.182 1.00 89.62 333 CYS A CA 1
ATOM 2578 C C . CYS A 1 333 ? 2.266 -1.754 15.776 1.00 89.62 333 CYS A C 1
ATOM 2580 O O . CYS A 1 333 ? 2.138 -1.000 14.813 1.00 89.62 333 CYS A O 1
ATOM 2582 N N . LEU A 1 334 ? 1.229 -2.205 16.485 1.00 91.12 334 LEU A N 1
ATOM 2583 C CA . LEU A 1 334 ? -0.178 -1.909 16.210 1.00 91.12 334 LEU A CA 1
ATOM 2584 C C . LEU A 1 334 ? -0.951 -1.843 17.530 1.00 91.12 334 LEU A C 1
ATOM 2586 O O . LEU A 1 334 ? -0.704 -2.638 18.433 1.00 91.12 334 LEU A O 1
ATOM 2590 N N . VAL A 1 335 ? -1.912 -0.931 17.628 1.00 90.88 335 VAL A N 1
ATOM 2591 C CA . VAL A 1 335 ? -2.933 -0.913 18.680 1.00 90.88 335 VAL A CA 1
ATOM 2592 C C . VAL A 1 335 ? -4.315 -0.911 18.042 1.00 90.88 335 VAL A C 1
ATOM 2594 O O . VAL A 1 335 ? -4.563 -0.178 17.086 1.00 90.88 335 VAL A O 1
ATOM 2597 N N . GLY A 1 336 ? -5.229 -1.726 18.558 1.00 89.81 336 GLY A N 1
ATOM 2598 C CA . GLY A 1 336 ? -6.598 -1.767 18.053 1.00 89.81 336 GLY A CA 1
ATOM 2599 C C . GLY A 1 336 ? -7.515 -2.630 18.904 1.00 89.81 336 GLY A C 1
ATOM 2600 O O . GLY A 1 336 ? -7.097 -3.207 19.907 1.00 89.81 336 GLY A O 1
ATOM 2601 N N . MET A 1 337 ? -8.772 -2.712 18.489 1.00 88.06 337 MET A N 1
ATOM 2602 C CA . MET A 1 337 ? -9.807 -3.466 19.187 1.00 88.06 337 MET A CA 1
ATOM 2603 C C . MET A 1 337 ? -9.889 -4.902 18.662 1.00 88.06 337 MET A C 1
ATOM 2605 O O . MET A 1 337 ? -9.926 -5.124 17.451 1.00 88.06 337 MET A O 1
ATOM 2609 N N . LEU A 1 338 ? -9.959 -5.877 19.568 1.00 88.31 338 LEU A N 1
ATOM 2610 C CA . LEU A 1 338 ? -10.208 -7.273 19.217 1.00 88.31 338 LEU A CA 1
ATOM 2611 C C . LEU A 1 338 ? -11.654 -7.465 18.756 1.00 88.31 338 LEU A C 1
ATOM 2613 O O . LEU A 1 338 ? -12.587 -7.121 19.474 1.00 88.31 338 LEU A O 1
ATOM 2617 N N . LYS A 1 339 ? -11.861 -8.087 17.595 1.00 87.62 339 LYS A N 1
ATOM 2618 C CA . LYS A 1 339 ? -13.195 -8.548 17.169 1.00 87.62 339 LYS A CA 1
ATOM 2619 C C . LYS A 1 339 ? -13.585 -9.892 17.769 1.00 87.62 339 LYS A C 1
ATOM 2621 O O . LYS A 1 339 ? -14.767 -10.186 17.904 1.00 87.62 339 LYS A O 1
ATOM 2626 N N . VAL A 1 340 ? -12.589 -10.710 18.086 1.00 87.31 340 VAL A N 1
ATOM 2627 C CA . VAL A 1 340 ? -12.747 -12.094 18.532 1.00 87.31 340 VAL A CA 1
ATOM 2628 C C . VAL A 1 340 ? -11.897 -12.291 19.784 1.00 87.31 340 VAL A C 1
ATOM 2630 O O . VAL A 1 340 ? -10.771 -11.797 19.841 1.00 87.31 340 VAL A O 1
ATOM 2633 N N . GLY A 1 341 ? -12.428 -12.996 20.784 1.00 86.88 341 GLY A N 1
ATOM 2634 C CA . GLY A 1 341 ? -11.715 -13.262 22.036 1.00 86.88 341 GLY A CA 1
ATOM 2635 C C . GLY A 1 341 ? -10.543 -14.233 21.860 1.00 86.88 341 GLY A C 1
ATOM 2636 O O . GLY A 1 341 ? -10.530 -15.067 20.951 1.00 86.88 341 GLY A O 1
ATOM 2637 N N . THR A 1 342 ? -9.549 -14.172 22.745 1.00 85.56 342 THR A N 1
ATOM 2638 C CA . THR A 1 342 ? -8.300 -14.947 22.601 1.00 85.56 342 THR A CA 1
ATOM 2639 C C . THR A 1 342 ? -8.498 -16.461 22.653 1.00 85.56 342 THR A C 1
ATOM 2641 O O . THR A 1 342 ? -7.764 -17.196 21.993 1.00 85.56 342 THR A O 1
ATOM 2644 N N . GLU A 1 343 ? -9.498 -16.949 23.387 1.00 85.25 343 GLU A N 1
ATOM 2645 C CA . GLU A 1 343 ? -9.833 -18.380 23.440 1.00 85.25 343 GLU A CA 1
ATOM 2646 C C . GLU A 1 343 ? -10.448 -18.881 22.129 1.00 85.25 343 GLU A C 1
ATOM 2648 O O . GLU A 1 343 ? -10.123 -19.961 21.624 1.00 85.25 343 GLU A O 1
ATOM 2653 N N . GLU A 1 344 ? -11.302 -18.058 21.527 1.00 82.88 344 GLU A N 1
ATOM 2654 C CA . GLU A 1 344 ? -11.904 -18.352 20.235 1.00 82.88 344 GLU A CA 1
ATOM 2655 C C . GLU A 1 344 ? -10.845 -18.338 19.120 1.00 82.88 344 GLU A C 1
ATOM 2657 O O . GLU A 1 344 ? -10.860 -19.195 18.235 1.00 82.88 344 GLU A O 1
ATOM 2662 N N . ILE A 1 345 ? -9.852 -17.446 19.212 1.00 85.75 345 ILE A N 1
ATOM 2663 C CA . ILE A 1 345 ? -8.705 -17.421 18.293 1.00 85.75 345 ILE A CA 1
ATOM 2664 C C . ILE A 1 345 ? -7.885 -18.711 18.410 1.00 85.75 345 ILE A C 1
ATOM 2666 O O . ILE A 1 345 ? -7.562 -19.317 17.385 1.00 85.75 345 ILE A O 1
ATOM 2670 N N . LYS A 1 346 ? -7.579 -19.161 19.638 1.00 84.50 346 LYS A N 1
ATOM 2671 C CA . LYS A 1 346 ? -6.825 -20.405 19.878 1.00 84.50 346 LYS A CA 1
ATOM 2672 C C . LYS A 1 346 ? -7.566 -21.644 19.367 1.00 84.50 346 LYS A C 1
ATOM 2674 O O . LYS A 1 346 ? -6.929 -22.545 18.832 1.00 84.50 346 LYS A O 1
ATOM 2679 N N . SER A 1 347 ? -8.889 -21.690 19.517 1.00 84.25 347 SER A N 1
ATOM 2680 C CA . SER A 1 347 ? -9.698 -22.851 19.122 1.00 84.25 347 SER A CA 1
ATOM 2681 C C . SER A 1 347 ? -9.987 -22.911 17.620 1.00 84.25 347 SER A C 1
ATOM 2683 O O . SER A 1 347 ? -9.875 -23.980 17.021 1.00 84.25 347 SER A O 1
ATOM 2685 N N . LYS A 1 348 ? -10.345 -21.786 16.985 1.00 83.38 348 LYS A N 1
ATOM 2686 C CA . LYS A 1 348 ? -10.709 -21.755 15.556 1.00 83.38 348 LYS A CA 1
ATOM 2687 C C . LYS A 1 348 ? -9.504 -21.614 14.629 1.00 83.38 348 LYS A C 1
ATOM 2689 O O . LYS A 1 348 ? -9.545 -22.120 13.506 1.00 83.38 348 LYS A O 1
ATOM 2694 N N . GLY A 1 349 ? -8.460 -20.893 15.048 1.00 76.62 349 GLY A N 1
ATOM 2695 C CA . GLY A 1 349 ? -7.234 -20.664 14.269 1.00 76.62 349 GLY A CA 1
ATOM 2696 C C . GLY A 1 349 ? -7.432 -19.978 12.907 1.00 76.62 349 GLY A C 1
ATOM 2697 O O . GLY A 1 349 ? -6.515 -19.949 12.086 1.00 76.62 349 GLY A O 1
ATOM 2698 N N . LYS A 1 350 ? -8.632 -19.457 12.623 1.00 80.44 350 LYS A N 1
ATOM 2699 C CA . LYS A 1 350 ? -9.029 -18.831 11.354 1.00 80.44 350 LYS A CA 1
ATOM 2700 C C . LYS A 1 350 ? -10.013 -17.697 11.624 1.00 80.44 350 LYS A C 1
ATOM 2702 O O . LYS A 1 350 ? -10.815 -17.788 12.547 1.00 80.44 350 LYS A O 1
ATOM 2707 N N . GLY A 1 351 ? -9.981 -16.674 10.775 1.00 83.19 351 GLY A N 1
ATOM 2708 C CA . GLY A 1 351 ? -10.851 -15.501 10.875 1.00 83.19 351 GLY A CA 1
ATOM 2709 C C . GLY A 1 351 ? -10.073 -14.209 11.090 1.00 83.19 351 GLY A C 1
ATOM 2710 O O . GLY A 1 351 ? -8.848 -14.225 11.252 1.00 83.19 351 GLY A O 1
ATOM 2711 N N . VAL A 1 352 ? -10.800 -13.096 11.041 1.00 86.56 352 VAL A N 1
ATOM 2712 C CA . VAL A 1 352 ? -10.245 -11.762 11.266 1.00 86.56 352 VAL A CA 1
ATOM 2713 C C . VAL A 1 352 ? -10.249 -11.473 12.762 1.00 86.56 352 VAL A C 1
ATOM 2715 O O . VAL A 1 352 ? -11.247 -11.707 13.440 1.00 86.56 352 VAL A O 1
ATOM 2718 N N . VAL A 1 353 ? -9.112 -11.016 13.274 1.00 86.38 353 VAL A N 1
ATOM 2719 C CA . VAL A 1 353 ? -8.907 -10.727 14.697 1.00 86.38 353 VAL A CA 1
ATOM 2720 C C . VAL A 1 353 ? -9.030 -9.235 14.962 1.00 86.38 353 VAL A C 1
ATOM 2722 O O . VAL A 1 353 ? -9.658 -8.846 15.943 1.00 86.38 353 VAL A O 1
ATOM 2725 N N . MET A 1 354 ? -8.463 -8.407 14.080 1.00 86.12 354 MET A N 1
ATOM 2726 C CA . MET A 1 354 ? -8.547 -6.946 14.141 1.00 86.12 354 MET A CA 1
ATOM 2727 C C . MET A 1 354 ? -8.641 -6.386 12.721 1.00 86.12 354 MET A C 1
ATOM 2729 O O . MET A 1 354 ? -7.799 -6.699 11.877 1.00 86.12 354 MET A O 1
ATOM 2733 N N . ASP A 1 355 ? -9.633 -5.538 12.472 1.00 79.06 355 ASP A N 1
ATOM 2734 C CA . ASP A 1 355 ? -9.841 -4.916 11.154 1.00 79.06 355 ASP A CA 1
ATOM 2735 C C . ASP A 1 355 ? -9.288 -3.491 11.125 1.00 79.06 355 ASP A C 1
ATOM 2737 O O . ASP A 1 355 ? -8.796 -3.026 10.099 1.00 79.06 355 ASP A O 1
ATOM 2741 N N . GLU A 1 356 ? -9.344 -2.818 12.273 1.00 77.75 356 GLU A N 1
ATOM 2742 C CA . GLU A 1 356 ? -8.984 -1.419 12.439 1.00 77.75 356 GLU A CA 1
ATOM 2743 C C . GLU A 1 356 ? -7.989 -1.266 13.586 1.00 77.75 356 GLU A C 1
ATOM 2745 O O . GLU A 1 356 ? -8.108 -1.892 14.645 1.00 77.75 356 GLU A O 1
ATOM 2750 N N . GLY A 1 357 ? -6.999 -0.408 13.371 1.00 84.44 357 GLY A N 1
ATOM 2751 C CA . GLY A 1 357 ? -6.028 -0.062 14.388 1.00 84.44 357 GLY A CA 1
ATOM 2752 C C . GLY A 1 357 ? -5.031 0.972 13.894 1.00 84.44 357 GLY A C 1
ATOM 2753 O O . GLY A 1 357 ? -4.898 1.224 12.696 1.00 84.44 357 GLY A O 1
ATOM 2754 N N . HIS A 1 358 ? -4.342 1.567 14.854 1.00 89.56 358 HIS A N 1
ATOM 2755 C CA . HIS A 1 358 ? -3.270 2.519 14.636 1.00 89.56 358 HIS A CA 1
ATOM 2756 C C . HIS A 1 358 ? -1.937 1.767 14.653 1.00 89.56 358 HIS A C 1
ATOM 2758 O O . HIS A 1 358 ? -1.643 1.060 15.619 1.00 89.56 358 HIS A O 1
ATOM 2764 N N . TYR A 1 359 ? -1.153 1.874 13.580 1.00 91.25 359 TYR A N 1
ATOM 2765 C CA . TYR A 1 359 ? 0.099 1.134 13.405 1.00 91.25 359 TYR A CA 1
ATOM 2766 C C . TYR A 1 359 ? 1.294 2.051 13.153 1.00 91.25 359 TYR A C 1
ATOM 2768 O O . TYR A 1 359 ? 1.168 3.212 12.763 1.00 91.25 359 TYR A O 1
ATOM 2776 N N . LEU A 1 360 ? 2.491 1.513 13.377 1.00 88.62 360 LEU A N 1
ATOM 2777 C CA . LEU A 1 360 ? 3.727 2.255 13.175 1.00 88.62 360 LEU A CA 1
ATOM 2778 C C . LEU A 1 360 ? 3.883 2.647 11.699 1.00 88.62 360 LEU A C 1
ATOM 2780 O O . LEU A 1 360 ? 3.945 1.790 10.819 1.00 88.62 360 LEU A O 1
ATOM 2784 N N . GLY A 1 361 ? 4.004 3.947 11.435 1.00 84.31 361 GLY A N 1
ATOM 2785 C CA . GLY A 1 361 ? 4.121 4.459 10.072 1.00 84.31 361 GLY A CA 1
ATOM 2786 C C . GLY A 1 361 ? 2.787 4.633 9.350 1.00 84.31 361 GLY A C 1
ATOM 2787 O O . GLY A 1 361 ? 2.792 4.759 8.128 1.00 84.31 361 GLY A O 1
ATOM 2788 N N . ASP A 1 362 ? 1.657 4.662 10.051 1.00 86.62 362 ASP A N 1
ATOM 2789 C CA . ASP A 1 362 ? 0.413 5.180 9.482 1.00 86.62 362 ASP A CA 1
ATOM 2790 C C . ASP A 1 362 ? 0.387 6.724 9.452 1.00 86.62 362 ASP A C 1
ATOM 2792 O O . ASP A 1 362 ? 1.331 7.403 9.874 1.00 86.62 362 ASP A O 1
ATOM 2796 N N . GLY A 1 363 ? -0.678 7.294 8.892 1.00 85.31 363 GLY A N 1
ATOM 2797 C CA . GLY A 1 363 ? -0.870 8.738 8.778 1.00 85.31 363 GLY A CA 1
ATOM 2798 C C . GLY A 1 363 ? -0.964 9.441 10.132 1.00 85.31 363 GLY A C 1
ATOM 2799 O O . GLY A 1 363 ? -0.536 10.587 10.241 1.00 85.31 363 GLY A O 1
ATOM 2800 N N . LEU A 1 364 ? -1.447 8.755 11.176 1.00 86.44 364 LEU A N 1
ATOM 2801 C CA . LEU A 1 364 ? -1.498 9.299 12.533 1.00 86.44 364 LEU A CA 1
ATOM 2802 C C . LEU A 1 364 ? -0.100 9.334 13.170 1.00 86.44 364 LEU A C 1
ATOM 2804 O O . LEU A 1 364 ? 0.271 10.328 13.788 1.00 86.44 364 LEU A O 1
ATOM 2808 N N . TRP A 1 365 ? 0.714 8.300 12.947 1.00 87.19 365 TRP A N 1
ATOM 2809 C CA . TRP A 1 365 ? 2.102 8.226 13.405 1.00 87.19 365 TRP A CA 1
ATOM 2810 C C . TRP A 1 365 ? 2.985 9.296 12.754 1.00 87.19 365 TRP A C 1
ATOM 2812 O O . TRP A 1 365 ? 3.817 9.918 13.428 1.00 87.19 365 TRP A O 1
ATOM 2822 N N . ARG A 1 366 ? 2.797 9.501 11.441 1.00 85.62 366 ARG A N 1
ATOM 2823 C CA . ARG A 1 366 ? 3.491 10.520 10.637 1.00 85.62 366 ARG A CA 1
ATOM 2824 C C . ARG A 1 366 ? 3.002 11.941 10.901 1.00 85.62 366 ARG A C 1
ATOM 2826 O O . ARG A 1 366 ? 3.623 12.881 10.411 1.00 85.62 366 ARG A O 1
ATOM 2833 N N . MET A 1 367 ? 1.911 12.118 11.642 1.00 81.31 367 MET A N 1
ATOM 2834 C CA . MET A 1 367 ? 1.365 13.442 11.885 1.00 81.31 367 MET A CA 1
ATOM 2835 C C . MET A 1 367 ? 2.293 14.243 12.807 1.00 81.31 367 MET A C 1
ATOM 2837 O O . MET A 1 367 ? 2.560 13.861 13.950 1.00 81.31 367 MET A O 1
ATOM 2841 N N . TYR A 1 368 ? 2.768 15.379 12.300 1.00 71.50 368 TYR A N 1
ATOM 2842 C CA . TYR A 1 368 ? 3.467 16.392 13.083 1.00 71.50 368 TYR A CA 1
ATOM 2843 C C . TYR A 1 368 ? 2.460 17.465 13.486 1.00 71.50 368 TYR A C 1
ATOM 2845 O O . TYR A 1 368 ? 1.732 17.998 12.649 1.00 71.50 368 TYR A O 1
ATOM 2853 N N . LEU A 1 369 ? 2.385 17.737 14.784 1.00 69.50 369 LEU A N 1
ATOM 2854 C CA . LEU A 1 369 ? 1.467 18.711 15.367 1.00 69.50 369 LEU A CA 1
ATOM 2855 C C . LEU A 1 369 ? 2.202 19.998 15.735 1.00 69.50 369 LEU A C 1
ATOM 2857 O O . LEU A 1 369 ? 1.914 20.590 16.767 1.00 69.50 369 LEU A O 1
ATOM 2861 N N . ASP A 1 370 ? 3.138 20.446 14.908 1.00 59.12 370 ASP A N 1
ATOM 2862 C CA . ASP A 1 370 ? 3.785 21.745 15.127 1.00 59.12 370 ASP A CA 1
ATOM 2863 C C . ASP A 1 370 ? 2.806 22.913 14.924 1.00 59.12 370 ASP A C 1
ATOM 2865 O O . ASP A 1 370 ? 1.799 22.740 14.183 1.00 59.12 370 ASP A O 1
#

InterPro domains:
  IPR002478 PUA domain [PF01472] (279-353)
  IPR002478 PUA domain [SM00359] (279-361)
  IPR004095 TGS [PS51880] (78-161)
  IPR004521 Uncharacterised domain CHP00451 [TIGR00451] (249-362)
  IPR012675 Beta-grasp domain superfamily [G3DSA:3.10.20.30] (79-160)
  IPR012676 TGS-like [SSF81271] (79-159)
  IPR013029 YchF, C-terminal domain [PF06071] (79-161)
  IPR013029 YchF, C-terminal domain [cd04867] (77-161)
  IPR015947 PUA-like superfamily [SSF88697] (278-367)
  IPR016437 MCT-1/Tma20 [PTHR22798] (196-367)
  IPR027417 P-loop containing nucleoside triphosphate hydrolase [G3DSA:3.40.50.300] (5-78)
  IPR027417 P-loop containing nucleoside triphosphate hydrolase [SSF52540] (4-101)
  IPR041366 Pre-PUA domain [PF17832] (191-275)

Organism: NCBI:txid1612424

Sequence (370 aa):
MLTISVIDYIRQKNKYLPKVFEWIKEHSTGSPILPVSAQFEERLTLLGDEAAALEECKKLETKSGLPKIITTMRTALNLASFFTTGEDEVRQWTIRKGIKAPAAAGVIHTDFEKTFIQAVAYNYSVLREVGDEAGVKAAGKIMTKGKDYVVEDGDILLIKAESAHVTAPRASHLRIKSFTCIASDPYSTMFKKDIPPSNRSKVKSSVQRGLRQKLLETYPGFEPFIEEFMPKKASLEAVKLPDRVTLYTIDSTPLFFQPIDGPPVPHLRLIHTYPSAIPTIQIDRGAIRFVLSGATLMAPGLTSPGGRLPDADNALEAGQIVGVKAEGKEEICLVGMLKVGTEEIKSKGKGVVMDEGHYLGDGLWRMYLD

pLDDT: mean 80.74, std 14.99, range [23.67, 92.56]

Secondary structure (DSSP, 8-state):
-EE--HHHHHTT--SSHHHHHHHHHHH-TTPPP-EE-HHHHHHHHHT--HHHHHHHHHHTT---SHHHHHHHHHHHTTEEEEEE-SSS---EEEEETT-BHHHHHHHH-HHHHHSEEEEEEEEHHHHHHH-SHHHHHHTT--EEE-TTPBPPTTEEEEEEE------PPP---------------TT--TTSSPPPP--EEEPPHHHHHHHHHHHHHH-GGGTTTHHHHS-TTS--EEEEEGGGEEEEEETTEEEEEEETTS--EE-HHHHHH-TTSS-EEEE-HHHHHHHTTTPPEETHHHHSTT-B---GGGPPPTT-EEEEEETT-SSEEEEEE-SS-HHHHHHH--SEEES-EEETTSTTTT----

Foldseek 3Di:
DAADAPVCQLVVDDPCVVVVVVVCCVVPPPDDDQYAHPVLVVVLVVVVDPVVSVVVCVVSVHDHSVVVVVVVVCVVQQKAWEWEDDDPDTDIDIDHFQDWPLVSLVSVPVQLSVQFAKKWKAAPVLCVVQVDPVSCVVVVRTDIGGRRDGDGHRMYIHTDGDDPDDDDDDDDDDDDDDDPDPDDDPQPQPFADAWPFFDKDWDDLVVLVVLLVLCCVQWVLCVVVCCVQPNSPFTWIWGQTPPQKIWIDTPQHTAWIAHPPARTWGDQVNCQVPVPRFAEWEFEPVCLVQVLNSAFDWLLRQQDPQTGDDDPVPKDAFQRWYFYHYRPDPGTFWIFTFRHIRVCSNVVSGDTGGSYIDGCPTNVNVDGRD

Radius of gyration: 29.2 Å; chains: 1; bounding box: 70×46×82 Å